Protein AF-0000000077600854 (afdb_homodimer)

Foldseek 3Di:
DDDDDDDDDDDDAWDKDWDWDDDPNDIKIKIDTDGPDDDFDFPDKDKFDDDPVQQFFKWKKKWKFDQFKIKMWTATPDDDPRTIIMIGTTPHGDDDIDMDIDMIGMDD/DDDDDDDDDDDDAWDKDWDWDDDPNDIKIKIDTDGPDDDFDFPDKDKFDDDPVQQFFKWKKKWKFDQFKIKMWTATPDDDPRTIIMIGTTPHGDDDIDMDIDMIGMDD

Radius of gyration: 21.68 Å; Cα contacts (8 Å, |Δi|>4): 617; chains: 2; bounding box: 32×64×41 Å

Structure (mmCIF, N/CA/C/O backbone):
data_AF-0000000077600854-model_v1
#
loop_
_entity.id
_entity.type
_entity.pdbx_description
1 polymer 'Uncharacterized protein'
#
loop_
_atom_site.group_PDB
_atom_site.id
_atom_site.type_symbol
_atom_site.label_atom_id
_atom_site.label_alt_id
_atom_site.label_comp_id
_atom_site.label_asym_id
_atom_site.label_entity_id
_atom_site.label_seq_id
_atom_site.pdbx_PDB_ins_code
_atom_site.Cartn_x
_atom_site.Cartn_y
_atom_site.Cartn_z
_atom_site.occupancy
_atom_site.B_iso_or_equiv
_atom_site.auth_seq_id
_atom_site.auth_comp_id
_atom_site.auth_asym_id
_atom_site.auth_atom_id
_atom_site.pdbx_PDB_model_num
ATOM 1 N N . MET A 1 1 ? -1.349 -33.281 -11.164 1 71.5 1 MET A N 1
ATOM 2 C CA . MET A 1 1 ? -0.755 -32 -11.469 1 71.5 1 MET A CA 1
ATOM 3 C C . MET A 1 1 ? 0.395 -31.672 -10.523 1 71.5 1 MET A C 1
ATOM 5 O O . MET A 1 1 ? 0.332 -32 -9.336 1 71.5 1 MET A O 1
ATOM 9 N N . PRO A 1 2 ? 1.609 -31.359 -11.102 1 81.81 2 PRO A N 1
ATOM 10 C CA . PRO A 1 2 ? 2.709 -31.125 -10.156 1 81.81 2 PRO A CA 1
ATOM 11 C C . PRO A 1 2 ? 2.438 -29.969 -9.195 1 81.81 2 PRO A C 1
ATOM 13 O O . PRO A 1 2 ? 1.607 -29.109 -9.484 1 81.81 2 PRO A O 1
ATOM 16 N N . ILE A 1 3 ? 2.893 -30.203 -7.992 1 85.56 3 ILE A N 1
ATOM 17 C CA . ILE A 1 3 ? 2.75 -29.203 -6.934 1 85.56 3 ILE A CA 1
ATOM 18 C C . ILE A 1 3 ? 4.109 -28.578 -6.633 1 85.56 3 ILE A C 1
ATOM 20 O O . ILE A 1 3 ? 5.121 -29.266 -6.566 1 85.56 3 ILE A O 1
ATOM 24 N N . ALA A 1 4 ? 4.148 -27.312 -6.691 1 93.88 4 ALA A N 1
ATOM 25 C CA . ALA A 1 4 ? 5.328 -26.562 -6.266 1 93.88 4 ALA A CA 1
ATOM 26 C C . ALA A 1 4 ? 5.016 -25.688 -5.051 1 93.88 4 ALA A C 1
ATOM 28 O O . ALA A 1 4 ? 3.859 -25.328 -4.812 1 93.88 4 ALA A O 1
ATOM 29 N N . THR A 1 5 ? 6.121 -25.391 -4.238 1 94.81 5 THR A N 1
ATOM 30 C CA . THR A 1 5 ? 5.98 -24.531 -3.076 1 94.81 5 THR A CA 1
ATOM 31 C C . THR A 1 5 ? 6.66 -23.188 -3.32 1 94.81 5 THR A C 1
ATOM 33 O O . THR A 1 5 ? 7.625 -23.094 -4.082 1 94.81 5 THR A O 1
ATOM 36 N N . GLY A 1 6 ? 6.055 -22.203 -2.795 1 97.12 6 GLY A N 1
ATOM 37 C CA . GLY A 1 6 ? 6.594 -20.859 -2.93 1 97.12 6 GLY A CA 1
ATOM 38 C C . GLY A 1 6 ? 5.906 -19.844 -2.035 1 97.12 6 GLY A C 1
ATOM 39 O O . GLY A 1 6 ? 5.492 -20.172 -0.921 1 97.12 6 GLY A O 1
ATOM 40 N N . THR A 1 7 ? 5.969 -18.609 -2.508 1 97.62 7 THR A N 1
ATOM 41 C CA . THR A 1 7 ? 5.395 -17.5 -1.744 1 97.62 7 THR A CA 1
ATOM 42 C C . THR A 1 7 ? 4.41 -16.719 -2.598 1 97.62 7 THR A C 1
ATOM 44 O O . THR A 1 7 ? 4.5 -16.719 -3.828 1 97.62 7 THR A O 1
ATOM 47 N N . ILE A 1 8 ? 3.416 -16.125 -1.953 1 97.94 8 ILE A N 1
ATOM 48 C CA . ILE A 1 8 ? 2.543 -15.133 -2.58 1 97.94 8 ILE A CA 1
ATOM 49 C C . ILE A 1 8 ? 2.287 -13.984 -1.612 1 97.94 8 ILE A C 1
ATOM 51 O O . ILE A 1 8 ? 2.1 -14.203 -0.413 1 97.94 8 ILE A O 1
ATOM 55 N N . GLU A 1 9 ? 2.371 -12.742 -2.188 1 95.94 9 GLU A N 1
ATOM 56 C CA . GLU A 1 9 ? 2.219 -11.562 -1.342 1 95.94 9 GLU A CA 1
ATOM 57 C C . GLU A 1 9 ? 1.593 -10.406 -2.117 1 95.94 9 GLU A C 1
ATOM 59 O O . GLU A 1 9 ? 1.649 -10.375 -3.348 1 95.94 9 GLU A O 1
ATOM 64 N N . VAL A 1 10 ? 0.853 -9.586 -1.463 1 92.31 10 VAL A N 1
ATOM 65 C CA . VAL A 1 10 ? 0.5 -8.266 -1.967 1 92.31 10 VAL A CA 1
ATOM 66 C C . VAL A 1 10 ? 1.382 -7.207 -1.306 1 92.31 10 VAL A C 1
ATOM 68 O O . VAL A 1 10 ? 1.441 -7.117 -0.077 1 92.31 10 VAL A O 1
ATOM 71 N N . ILE A 1 11 ? 2.062 -6.457 -2.207 1 85.06 11 ILE A N 1
ATOM 72 C CA . ILE A 1 11 ? 2.963 -5.406 -1.751 1 85.06 11 ILE A CA 1
ATOM 73 C C . ILE A 1 11 ? 2.457 -4.047 -2.234 1 85.06 11 ILE A C 1
ATOM 75 O O . ILE A 1 11 ? 2.041 -3.908 -3.387 1 85.06 11 ILE A O 1
ATOM 79 N N . GLY A 1 12 ? 2.314 -3.191 -1.361 1 78.81 12 GLY A N 1
ATOM 80 C CA . GLY A 1 12 ? 2.045 -1.812 -1.734 1 78.81 12 GLY A CA 1
ATOM 81 C C . GLY A 1 12 ? 3.285 -1.062 -2.182 1 78.81 12 GLY A C 1
ATOM 82 O O . GLY A 1 12 ? 4.367 -1.25 -1.621 1 78.81 12 GLY A O 1
ATOM 83 N N . PHE A 1 13 ? 3.207 -0.484 -3.383 1 74.56 13 PHE A N 1
ATOM 84 C CA . PHE A 1 13 ? 4.422 0.226 -3.766 1 74.56 13 PHE A CA 1
ATOM 85 C C . PHE A 1 13 ? 4.156 1.719 -3.91 1 74.56 13 PHE A C 1
ATOM 87 O O . PHE A 1 13 ? 5.09 2.516 -4.023 1 74.56 13 PHE A O 1
ATOM 94 N N . LEU A 1 14 ? 2.941 2.023 -3.934 1 81.69 14 LEU A N 1
ATOM 95 C CA . LEU A 1 14 ? 2.648 3.449 -3.857 1 81.69 14 LEU A CA 1
ATOM 96 C C . LEU A 1 14 ? 1.663 3.742 -2.73 1 81.69 14 LEU A C 1
ATOM 98 O O . LEU A 1 14 ? 0.645 3.061 -2.598 1 81.69 14 LEU A O 1
ATOM 102 N N . SER A 1 15 ? 2.105 4.492 -1.884 1 87.5 15 SER A N 1
ATOM 103 C CA . SER A 1 15 ? 1.256 4.91 -0.773 1 87.5 15 SER A CA 1
ATOM 104 C C . SER A 1 15 ? 1.357 6.41 -0.535 1 87.5 15 SER A C 1
ATOM 106 O O . SER A 1 15 ? 2.352 7.039 -0.907 1 87.5 15 SER A O 1
ATOM 108 N N . ASP A 1 16 ? 0.228 6.902 -0.054 1 91.44 16 ASP A N 1
ATOM 109 C CA . ASP A 1 16 ? 0.193 8.32 0.289 1 91.44 16 ASP A CA 1
ATOM 110 C C . ASP A 1 16 ? -0.118 8.523 1.771 1 91.44 16 ASP A C 1
ATOM 112 O O . ASP A 1 16 ? -0.876 7.75 2.359 1 91.44 16 ASP A O 1
ATOM 116 N N . LEU A 1 17 ? 0.532 9.602 2.295 1 96.81 17 LEU A N 1
ATOM 117 C CA . LEU A 1 17 ? 0.135 10.18 3.574 1 96.81 17 LEU A CA 1
ATOM 118 C C . LEU A 1 17 ? -0.932 11.25 3.377 1 96.81 17 LEU A C 1
ATOM 120 O O . LEU A 1 17 ? -0.768 12.148 2.551 1 96.81 17 LEU A O 1
ATOM 124 N N . ILE A 1 18 ? -2.041 11.062 4.094 1 97.06 18 ILE A N 1
ATOM 125 C CA . ILE A 1 18 ? -3.129 12.039 4.043 1 97.06 18 ILE A CA 1
ATOM 126 C C . ILE A 1 18 ? -3.514 12.453 5.465 1 97.06 18 ILE A C 1
ATOM 128 O O . ILE A 1 18 ? -3.889 11.609 6.281 1 97.06 18 ILE A O 1
ATOM 132 N N . ALA A 1 19 ? -3.35 13.656 5.754 1 98.5 19 ALA A N 1
ATOM 133 C CA . ALA A 1 19 ? -3.832 14.25 7 1 98.5 19 ALA A CA 1
ATOM 134 C C . ALA A 1 19 ? -4.98 15.219 6.734 1 98.5 19 ALA A C 1
ATOM 136 O O . ALA A 1 19 ? -4.957 15.969 5.754 1 98.5 19 ALA A O 1
ATOM 137 N N . SER A 1 20 ? -5.98 15.203 7.59 1 97.88 20 SER A N 1
ATOM 138 C CA . SER A 1 20 ? -7.176 16.016 7.418 1 97.88 20 SER A CA 1
ATOM 139 C C . SER A 1 20 ? -7.613 16.641 8.734 1 97.88 20 SER A C 1
ATOM 141 O O . SER A 1 20 ? -7.766 15.945 9.742 1 97.88 20 SER A O 1
ATOM 143 N N . PHE A 1 21 ? -7.773 17.953 8.656 1 97.69 21 PHE A N 1
ATOM 144 C CA . PHE A 1 21 ? -8.188 18.703 9.828 1 97.69 21 PHE A CA 1
ATOM 145 C C . PHE A 1 21 ? -9.289 19.703 9.469 1 97.69 21 PHE A C 1
ATOM 147 O O . PHE A 1 21 ? -9.219 20.359 8.43 1 97.69 21 PHE A O 1
ATOM 154 N N . THR A 1 22 ? -10.234 19.75 10.305 1 94.88 22 THR A N 1
ATOM 155 C CA . THR A 1 22 ? -11.289 20.75 10.125 1 94.88 22 THR A CA 1
ATOM 156 C C . THR A 1 22 ? -11.109 21.906 11.102 1 94.88 22 THR A C 1
ATOM 158 O O . THR A 1 22 ? -11.078 21.703 12.32 1 94.88 22 THR A O 1
ATOM 161 N N . ILE A 1 23 ? -10.961 23.047 10.523 1 94.75 23 ILE A N 1
ATOM 162 C CA . ILE A 1 23 ? -10.766 24.281 11.289 1 94.75 23 ILE A CA 1
ATOM 163 C C . ILE A 1 23 ? -11.789 25.328 10.859 1 94.75 23 ILE A C 1
ATOM 165 O O . ILE A 1 23 ? -11.797 25.75 9.695 1 94.75 23 ILE A O 1
ATOM 169 N N . GLY A 1 24 ? -12.555 25.766 11.773 1 92.56 24 GLY A N 1
ATOM 170 C CA . GLY A 1 24 ? -13.531 26.797 11.453 1 92.56 24 GLY A CA 1
ATOM 171 C C . GLY A 1 24 ? -14.453 26.406 10.312 1 92.56 24 GLY A C 1
ATOM 172 O O . GLY A 1 24 ? -14.719 27.203 9.414 1 92.56 24 GLY A O 1
ATOM 173 N N . GLY A 1 25 ? -14.852 25.188 10.281 1 91.69 25 GLY A N 1
ATOM 174 C CA . GLY A 1 25 ? -15.797 24.719 9.289 1 91.69 25 GLY A CA 1
ATOM 175 C C . GLY A 1 25 ? -15.148 24.375 7.957 1 91.69 25 GLY A C 1
ATOM 176 O O . GLY A 1 25 ? -15.805 23.859 7.051 1 91.69 25 GLY A O 1
ATOM 177 N N . LYS A 1 26 ? -13.938 24.734 7.887 1 94.38 26 LYS A N 1
ATOM 178 C CA . LYS A 1 26 ? -13.18 24.438 6.676 1 94.38 26 LYS A CA 1
ATOM 179 C C . LYS A 1 26 ? -12.227 23.266 6.902 1 94.38 26 LYS A C 1
ATOM 181 O O . LYS A 1 26 ? -11.602 23.156 7.957 1 94.38 26 LYS A O 1
ATOM 186 N N . THR A 1 27 ? -12.117 22.344 5.871 1 95.5 27 THR A N 1
ATOM 187 C CA . THR A 1 27 ? -11.234 21.188 5.973 1 95.5 27 THR A CA 1
ATOM 188 C C . THR A 1 27 ? -9.898 21.469 5.289 1 95.5 27 THR A C 1
ATOM 190 O O . THR A 1 27 ? -9.859 21.922 4.141 1 95.5 27 THR A O 1
ATOM 193 N N . TYR A 1 28 ? -8.773 21.25 5.969 1 96.69 28 TYR A N 1
ATOM 194 C CA . TYR A 1 28 ? -7.406 21.344 5.477 1 96.69 28 TYR A CA 1
ATOM 195 C C . TYR A 1 28 ? -6.777 19.953 5.367 1 96.69 28 TYR A C 1
ATOM 197 O O . TYR A 1 28 ? -6.82 19.172 6.316 1 96.69 28 TYR A O 1
ATOM 205 N N . LYS A 1 29 ? -6.215 19.672 4.16 1 97.69 29 LYS A N 1
ATOM 206 C CA . LYS A 1 29 ? -5.609 1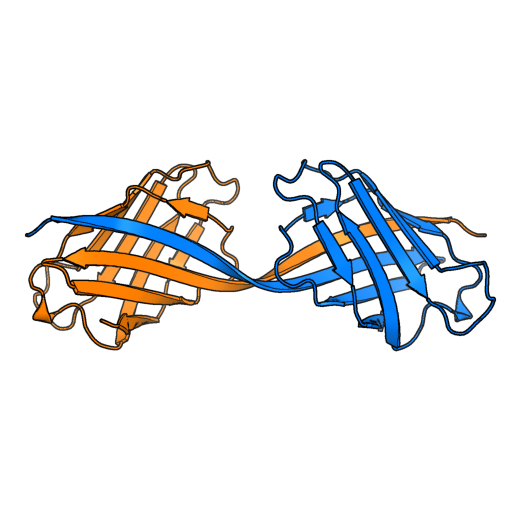8.375 3.936 1 97.69 29 LYS A CA 1
ATOM 207 C C . LYS A 1 29 ? -4.141 18.5 3.545 1 97.69 29 LYS A C 1
ATOM 209 O O . LYS A 1 29 ? -3.777 19.391 2.77 1 97.69 29 LYS A O 1
ATOM 214 N N . PHE A 1 30 ? -3.385 17.656 4.152 1 97.81 30 PHE A N 1
ATOM 215 C CA . PHE A 1 30 ? -1.993 17.5 3.744 1 97.81 30 PHE A CA 1
ATOM 216 C C . PHE A 1 30 ? -1.773 16.156 3.066 1 97.81 30 PHE A C 1
ATOM 218 O O . PHE A 1 30 ? -2.102 15.109 3.629 1 97.81 30 PHE A O 1
ATOM 225 N N . HIS A 1 31 ? -1.295 16.297 1.911 1 97.81 31 HIS A N 1
ATOM 226 C CA . HIS A 1 31 ? -1.071 15.102 1.102 1 97.81 31 HIS A CA 1
ATOM 227 C C . HIS A 1 31 ? 0.397 14.969 0.71 1 97.81 31 HIS A C 1
ATOM 229 O O . HIS A 1 31 ? 0.998 15.914 0.206 1 97.81 31 HIS A O 1
ATOM 235 N N . ALA A 1 32 ? 0.946 13.75 0.961 1 97.12 32 ALA A N 1
ATOM 236 C CA . ALA A 1 32 ? 2.346 13.5 0.624 1 97.12 32 ALA A CA 1
ATOM 237 C C . ALA A 1 32 ? 2.574 12.031 0.274 1 97.12 32 ALA A C 1
ATOM 239 O O . ALA A 1 32 ? 1.849 11.156 0.748 1 97.12 32 ALA A O 1
ATOM 240 N N . PRO A 1 33 ? 3.604 11.805 -0.58 1 92.81 33 PRO A N 1
ATOM 241 C CA . PRO A 1 33 ? 3.99 10.406 -0.779 1 92.81 33 PRO A CA 1
ATOM 242 C C . PRO A 1 33 ? 4.531 9.758 0.493 1 92.81 33 PRO A C 1
ATOM 244 O O . PRO A 1 33 ? 5.223 10.414 1.278 1 92.81 33 PRO A O 1
ATOM 247 N N . ALA A 1 34 ? 4.105 8.562 0.725 1 93.19 34 ALA A N 1
ATOM 248 C CA . ALA A 1 34 ? 4.637 7.746 1.812 1 93.19 34 ALA A CA 1
ATOM 249 C C . ALA A 1 34 ? 5.121 6.395 1.294 1 93.19 34 ALA A C 1
ATOM 251 O O . ALA A 1 34 ? 4.484 5.363 1.536 1 93.19 34 ALA A O 1
ATOM 252 N N . ARG A 1 35 ? 6.223 6.359 0.747 1 83.62 35 ARG A N 1
ATOM 253 C CA . ARG A 1 35 ? 6.766 5.148 0.142 1 83.62 35 ARG A CA 1
ATOM 254 C C . ARG A 1 35 ? 7.391 4.242 1.196 1 83.62 35 ARG A C 1
ATOM 256 O O . ARG A 1 35 ? 8.062 4.723 2.115 1 83.62 35 ARG A O 1
ATOM 263 N N . ASP A 1 36 ? 7.148 2.93 1.013 1 81.56 36 ASP A N 1
ATOM 264 C CA . ASP A 1 36 ? 7.754 1.925 1.881 1 81.56 36 ASP A CA 1
ATOM 265 C C . ASP A 1 36 ? 7.352 2.143 3.338 1 81.56 36 ASP A C 1
ATOM 267 O O . ASP A 1 36 ? 8.164 1.942 4.246 1 81.56 36 ASP A O 1
ATOM 271 N N . VAL A 1 37 ? 6.203 2.703 3.467 1 88.31 37 VAL A N 1
ATOM 272 C CA . VAL A 1 37 ? 5.668 2.92 4.805 1 88.31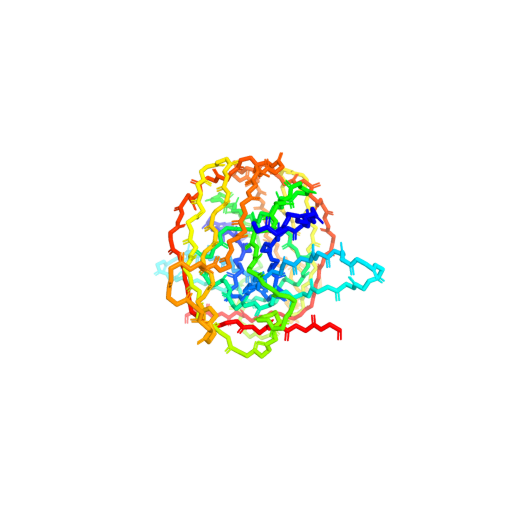 37 VAL A CA 1
ATOM 273 C C . VAL A 1 37 ? 4.496 1.976 5.055 1 88.31 37 VAL A C 1
ATOM 275 O O . VAL A 1 37 ? 3.631 1.809 4.191 1 88.31 37 VAL A O 1
ATOM 278 N N . 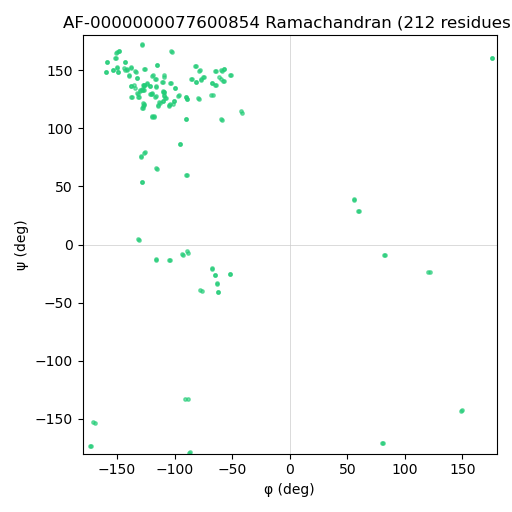GLU A 1 38 ? 4.551 1.318 6.18 1 84.12 38 GLU A N 1
ATOM 279 C CA . GLU A 1 38 ? 3.4 0.499 6.555 1 84.12 38 GLU A CA 1
ATOM 280 C C . GLU A 1 38 ? 2.125 1.334 6.617 1 84.12 38 GLU A C 1
ATOM 282 O O . GLU A 1 38 ? 2.141 2.465 7.109 1 84.12 38 GLU A O 1
ATOM 287 N N . LEU A 1 39 ? 1.048 0.768 6.156 1 86.81 39 LEU A N 1
ATOM 288 C CA . LEU A 1 39 ? -0.234 1.461 6.227 1 86.81 39 LEU A CA 1
ATOM 289 C C . LEU A 1 39 ? -0.693 1.614 7.672 1 86.81 39 LEU A C 1
ATOM 291 O O . LEU A 1 39 ? -0.524 0.701 8.484 1 86.81 39 LEU A O 1
ATOM 295 N N . PHE A 1 40 ? -1.235 2.807 7.98 1 90.62 40 PHE A N 1
ATOM 296 C CA . PHE A 1 40 ? -1.754 3.031 9.32 1 90.62 40 PHE A CA 1
ATOM 297 C C . PHE A 1 40 ? -2.908 4.027 9.297 1 90.62 40 PHE A C 1
ATOM 299 O O . PHE A 1 40 ? -3.135 4.699 8.289 1 90.62 40 PHE A O 1
ATOM 306 N N . VAL A 1 41 ? -3.59 3.998 10.469 1 92.81 41 VAL A N 1
ATOM 307 C CA . VAL A 1 41 ? -4.641 4.977 10.719 1 92.81 41 VAL A CA 1
ATOM 308 C C . VAL A 1 41 ? -4.461 5.582 12.109 1 92.81 41 VAL A C 1
ATOM 310 O O . VAL A 1 41 ? -4.148 4.867 13.07 1 92.81 41 VAL A O 1
ATOM 313 N N . CYS A 1 42 ? -4.488 6.836 12.141 1 97.31 42 CYS A N 1
ATOM 314 C CA . CYS A 1 42 ? -4.621 7.621 13.359 1 97.31 42 CYS A CA 1
ATOM 315 C C . CYS A 1 42 ? -5.871 8.492 13.32 1 97.31 42 CYS A C 1
ATOM 317 O O . CYS A 1 42 ? -5.918 9.484 12.594 1 97.31 42 CYS A O 1
ATOM 319 N N . SER A 1 43 ? -6.852 8.188 14.125 1 97.12 43 SER A N 1
ATOM 320 C CA . SER A 1 43 ? -8.141 8.859 14.047 1 97.12 43 SER A CA 1
ATOM 321 C C . SER A 1 43 ? -8.203 10.047 15 1 97.12 43 SER A C 1
ATOM 323 O O . SER A 1 43 ? -9.172 10.812 14.984 1 97.12 43 SER A O 1
ATOM 325 N N . ASN A 1 44 ? -7.238 10.203 15.828 1 97.88 44 ASN A N 1
ATOM 326 C CA . ASN A 1 44 ? -7.227 11.273 16.812 1 97.88 44 ASN A CA 1
ATOM 327 C C . ASN A 1 44 ? -5.922 12.062 16.766 1 97.88 44 ASN A C 1
ATOM 329 O O . ASN A 1 44 ? -5.277 12.273 17.797 1 97.88 44 ASN A O 1
ATOM 333 N N . ALA A 1 45 ? -5.621 12.508 15.617 1 98.12 45 ALA A N 1
ATOM 334 C CA . ALA A 1 45 ? -4.41 13.305 15.438 1 98.12 45 ALA A CA 1
ATOM 335 C C . ALA A 1 45 ? -4.645 14.758 15.844 1 98.12 45 ALA A C 1
ATOM 337 O O . ALA A 1 45 ? -5.773 15.242 15.805 1 98.12 45 ALA A O 1
ATOM 338 N N . THR A 1 46 ? -3.543 15.383 16.234 1 97.69 46 THR A N 1
ATOM 339 C CA . THR A 1 46 ? -3.561 16.812 16.547 1 97.69 46 THR A CA 1
ATOM 340 C C . THR A 1 46 ? -2.654 17.578 15.594 1 97.69 46 THR A C 1
ATOM 342 O O . THR A 1 46 ? -1.582 17.109 15.227 1 97.69 46 THR A O 1
ATOM 345 N N . LEU A 1 47 ? -3.127 18.734 15.258 1 97.06 47 LEU A N 1
ATOM 346 C CA . LEU A 1 47 ? -2.367 19.672 14.445 1 97.06 47 LEU A CA 1
ATOM 347 C C . LEU A 1 47 ? -2.016 20.922 15.25 1 97.06 47 LEU A C 1
ATOM 349 O O . LEU A 1 47 ? -2.902 21.594 15.773 1 97.06 47 LEU A O 1
ATOM 353 N N . ASP A 1 48 ? -0.75 21.172 15.398 1 94.62 48 ASP A N 1
ATOM 354 C CA . ASP A 1 48 ? -0.208 22.406 15.953 1 94.62 48 ASP A CA 1
ATOM 355 C C . ASP A 1 48 ? 0.373 23.297 14.859 1 94.62 48 ASP A C 1
ATOM 357 O O . ASP A 1 48 ? 1.236 22.859 14.094 1 94.62 48 ASP A O 1
ATOM 361 N N . TYR A 1 49 ? -0.155 24.438 14.75 1 93.19 49 TYR A N 1
ATOM 362 C CA . TYR A 1 49 ? 0.255 25.312 13.664 1 93.19 49 TYR A CA 1
ATOM 363 C C . TYR A 1 49 ? 0.269 26.766 14.125 1 93.19 49 TYR A C 1
ATOM 365 O O . TYR A 1 49 ? -0.516 27.156 14.992 1 93.19 49 TYR A O 1
ATOM 373 N N . PRO A 1 50 ? 1.154 27.562 13.477 1 89.94 50 PRO A N 1
ATOM 374 C CA . PRO A 1 50 ? 1.263 28.938 13.93 1 89.94 50 PRO A CA 1
ATOM 375 C C . PRO A 1 50 ? 0.121 29.828 13.422 1 89.94 50 PRO A C 1
ATOM 377 O O . PRO A 1 50 ? -0.331 30.719 14.133 1 89.94 50 PRO A O 1
ATOM 380 N N . ALA A 1 51 ? -0.297 29.625 12.18 1 88.5 51 ALA A N 1
ATOM 381 C CA . ALA A 1 51 ? -1.367 30.406 11.57 1 88.5 51 ALA A CA 1
ATOM 382 C C . ALA A 1 51 ? -1.984 29.656 10.383 1 88.5 51 ALA A C 1
ATOM 384 O O . ALA A 1 51 ? -1.34 28.797 9.781 1 88.5 51 ALA A O 1
ATOM 385 N N . LEU A 1 52 ? -3.199 30.047 10.102 1 90.19 52 LEU A N 1
ATOM 386 C CA . LEU A 1 52 ? -3.91 29.375 9.016 1 90.19 52 LEU A CA 1
ATOM 387 C C . LEU A 1 52 ? -3.219 29.625 7.68 1 90.19 52 LEU A C 1
ATOM 389 O O . LEU A 1 52 ? -3.254 28.766 6.793 1 90.19 52 LEU A O 1
ATOM 393 N N . GLU A 1 53 ? -2.543 30.719 7.613 1 88.94 53 GLU A N 1
ATOM 394 C CA . GLU A 1 53 ? -1.932 31.141 6.359 1 88.94 53 GLU A CA 1
ATOM 395 C C . GLU A 1 53 ? -0.801 30.203 5.949 1 88.94 53 GLU A C 1
ATOM 397 O O . GLU A 1 53 ? -0.398 30.188 4.785 1 88.94 53 GLU A O 1
ATOM 402 N N . VAL A 1 54 ? -0.279 29.469 6.91 1 89.38 54 VAL A N 1
ATOM 403 C CA . VAL A 1 54 ? 0.873 28.625 6.602 1 89.38 54 VAL A CA 1
ATOM 404 C C . VAL A 1 54 ? 0.399 27.25 6.117 1 89.38 54 VAL A C 1
ATOM 406 O O . VAL A 1 54 ? 1.197 26.453 5.629 1 89.38 54 VAL A O 1
ATOM 409 N N . LEU A 1 55 ? -0.853 26.969 6.18 1 92.62 55 LEU A N 1
ATOM 410 C CA . LEU A 1 55 ? -1.411 25.688 5.746 1 92.62 55 LEU A CA 1
ATOM 411 C C . LEU A 1 55 ? -1.788 25.734 4.27 1 92.62 55 LEU A C 1
ATOM 413 O O . LEU A 1 55 ? -2.938 25.469 3.91 1 92.62 55 LEU A O 1
ATOM 417 N N . GLU A 1 56 ? -0.801 25.984 3.443 1 92.25 56 GLU A N 1
ATOM 418 C CA . GLU A 1 56 ? -1.023 26.078 2.004 1 92.25 56 GLU A CA 1
ATOM 419 C C . GLU A 1 56 ? 0.244 25.734 1.228 1 92.25 56 GLU A C 1
ATOM 421 O O . GLU A 1 56 ? 1.352 25.844 1.755 1 92.25 56 GLU A O 1
ATOM 426 N N . GLY A 1 57 ? -0.027 25.188 0.037 1 93.12 57 GLY A N 1
ATOM 427 C CA . GLY A 1 57 ? 1.073 25 -0.895 1 93.12 57 GLY A CA 1
ATOM 428 C C . GLY A 1 57 ? 1.894 23.75 -0.611 1 93.12 57 GLY A C 1
ATOM 429 O O . GLY A 1 57 ? 1.446 22.859 0.11 1 93.12 57 GLY A O 1
ATOM 430 N N . LYS A 1 58 ? 2.969 23.703 -1.317 1 95.62 58 LYS A N 1
ATOM 431 C CA . LYS A 1 58 ? 3.906 22.594 -1.218 1 95.62 58 LYS A CA 1
ATOM 432 C C . LYS A 1 58 ? 4.965 22.859 -0.153 1 95.62 58 LYS A C 1
ATOM 434 O O . LYS A 1 58 ? 5.605 23.906 -0.157 1 95.62 58 LYS A O 1
ATOM 439 N N . LEU A 1 59 ? 5.133 21.906 0.799 1 94.31 59 LEU A N 1
ATOM 440 C CA . LEU A 1 59 ? 6.086 22.078 1.893 1 94.31 59 LEU A CA 1
ATOM 441 C C . LEU A 1 59 ? 6.848 20.781 2.154 1 94.31 59 LEU A C 1
ATOM 443 O O . LEU A 1 59 ? 6.324 19.688 1.91 1 94.31 59 LEU A O 1
ATOM 447 N N . SER A 1 60 ? 8.062 20.938 2.66 1 95.12 60 SER A N 1
ATOM 448 C CA . SER A 1 60 ? 8.828 19.766 3.086 1 95.12 60 SER A CA 1
ATOM 449 C C . SER A 1 60 ? 8.352 19.25 4.441 1 95.12 60 SER A C 1
ATOM 451 O O . SER A 1 60 ? 7.859 20.031 5.266 1 95.12 60 SER A O 1
ATOM 453 N N . PHE A 1 61 ? 8.492 18 4.602 1 96.12 61 PHE A N 1
ATOM 454 C CA . PHE A 1 61 ? 8.109 17.422 5.887 1 96.12 61 PHE A CA 1
ATOM 455 C C . PHE A 1 61 ? 9.062 16.297 6.281 1 96.12 61 PHE A C 1
ATOM 457 O O . PHE A 1 61 ? 9.75 15.727 5.43 1 96.12 61 PHE A O 1
ATOM 464 N N . ASP A 1 62 ? 9.102 16.031 7.613 1 97.12 62 ASP A N 1
ATOM 465 C CA . ASP A 1 62 ? 9.711 14.859 8.234 1 97.12 62 ASP A CA 1
ATOM 466 C C . ASP A 1 62 ? 8.719 14.148 9.156 1 97.12 62 ASP A C 1
ATOM 468 O O . ASP A 1 62 ? 7.969 14.797 9.883 1 97.12 62 ASP A O 1
ATOM 472 N N . ALA A 1 63 ? 8.789 12.844 9 1 97.94 63 ALA A N 1
ATOM 473 C CA . ALA A 1 63 ? 7.859 12.078 9.828 1 97.94 63 ALA A CA 1
ATOM 474 C C . ALA A 1 63 ? 8.562 10.914 10.516 1 97.94 63 ALA A C 1
ATOM 476 O O . ALA A 1 63 ? 9.5 10.328 9.961 1 97.94 63 ALA A O 1
ATOM 477 N N . THR A 1 64 ? 8.148 10.648 11.742 1 98.12 64 THR A N 1
ATOM 478 C CA . THR A 1 64 ? 8.523 9.461 12.484 1 98.12 64 THR A CA 1
ATOM 479 C C . THR A 1 64 ? 7.293 8.609 12.812 1 98.12 64 THR A C 1
ATOM 481 O O . THR A 1 64 ? 6.422 9.039 13.57 1 98.12 64 THR A O 1
ATOM 484 N N . LEU A 1 65 ? 7.27 7.473 12.141 1 97.5 65 LEU A N 1
ATOM 485 C CA . LEU A 1 65 ? 6.273 6.465 12.492 1 97.5 65 LEU A CA 1
ATOM 486 C C . LEU A 1 65 ? 6.812 5.516 13.555 1 97.5 65 LEU A C 1
ATOM 488 O O . LEU A 1 65 ? 7.715 4.719 13.289 1 97.5 65 LEU A O 1
ATOM 492 N N . GLY A 1 66 ? 6.285 5.656 14.75 1 97.12 66 GLY A N 1
ATOM 493 C CA . GLY A 1 66 ? 6.582 4.703 15.812 1 97.12 66 GLY A CA 1
ATOM 494 C C . GLY A 1 66 ? 5.648 3.506 15.805 1 97.12 66 GLY A C 1
ATOM 495 O O . GLY A 1 66 ? 4.77 3.398 14.953 1 97.12 66 GLY A O 1
ATOM 496 N N . GLU A 1 67 ? 5.859 2.633 16.75 1 95.25 67 GLU A N 1
ATOM 497 C CA . GLU A 1 67 ? 5.008 1.45 16.859 1 95.25 67 GLU A CA 1
ATOM 498 C C . GLU A 1 67 ? 3.561 1.834 17.156 1 95.25 67 GLU A C 1
ATOM 500 O O . GLU A 1 67 ? 2.631 1.201 16.641 1 95.25 67 GLU A O 1
ATOM 505 N N . SER A 1 68 ? 3.447 2.883 17.906 1 97.69 68 SER A N 1
ATOM 506 C CA . SER A 1 68 ? 2.092 3.17 18.359 1 97.69 68 SER A CA 1
ATOM 507 C C . SER A 1 68 ? 1.728 4.633 18.109 1 97.69 68 SER A C 1
ATOM 509 O O . SER A 1 68 ? 0.667 5.09 18.547 1 97.69 68 SER A O 1
ATOM 511 N N . SER A 1 69 ? 2.633 5.375 17.469 1 98.5 69 SER A N 1
ATOM 512 C CA . SER A 1 69 ? 2.344 6.789 17.266 1 98.5 69 SER A CA 1
ATOM 513 C C . SER A 1 69 ? 3.018 7.32 16.016 1 98.5 69 SER A C 1
ATOM 515 O O . SER A 1 69 ? 3.941 6.695 15.484 1 98.5 69 SER A O 1
ATOM 517 N N . ILE A 1 70 ? 2.48 8.453 15.547 1 98.56 70 ILE A N 1
ATOM 518 C CA . ILE A 1 70 ? 3.041 9.172 14.406 1 98.56 70 ILE A CA 1
ATOM 519 C C . ILE A 1 70 ? 3.352 10.609 14.812 1 98.56 70 ILE A C 1
ATOM 521 O O . ILE A 1 70 ? 2.588 11.234 15.555 1 98.56 70 ILE A O 1
ATOM 525 N N . SER A 1 71 ? 4.512 11.102 14.344 1 98.5 71 SER A N 1
ATOM 526 C CA . SER A 1 71 ? 4.922 12.492 14.492 1 98.5 71 SER A CA 1
ATOM 527 C C . SER A 1 71 ? 5.406 13.07 13.164 1 98.5 71 SER A C 1
ATOM 529 O O . SER A 1 71 ? 6.273 12.484 12.508 1 98.5 71 SER A O 1
ATOM 531 N N . VAL A 1 72 ? 4.816 14.18 12.805 1 97.81 72 VAL A N 1
ATOM 532 C CA . VAL A 1 72 ? 5.176 14.836 11.547 1 97.81 72 VAL A CA 1
ATOM 533 C C . VAL A 1 72 ? 5.535 16.297 11.805 1 97.81 72 VAL A C 1
ATOM 535 O O . VAL A 1 72 ? 4.82 17 12.523 1 97.81 72 VAL A O 1
ATOM 538 N N . THR A 1 73 ? 6.59 16.688 11.258 1 96.56 73 THR A N 1
ATOM 539 C CA . THR A 1 73 ? 6.98 18.078 11.227 1 96.56 73 THR A CA 1
ATOM 540 C C . THR A 1 73 ? 6.961 18.609 9.789 1 96.56 73 THR A C 1
ATOM 542 O O . THR A 1 73 ? 7.621 18.062 8.906 1 96.56 73 THR A O 1
ATOM 545 N N . ILE A 1 74 ? 6.188 19.641 9.562 1 95.56 74 ILE A N 1
ATOM 546 C CA . ILE A 1 74 ? 6.094 20.297 8.258 1 95.56 74 ILE A CA 1
ATOM 547 C C . ILE A 1 74 ? 6.73 21.672 8.32 1 95.56 74 ILE A C 1
ATOM 549 O O . ILE A 1 74 ? 6.402 22.484 9.195 1 95.56 74 ILE A O 1
ATOM 553 N N . HIS A 1 75 ? 7.523 21.875 7.375 1 91.69 75 HIS A N 1
ATOM 554 C CA . HIS A 1 75 ? 8.336 23.078 7.426 1 91.69 75 HIS A CA 1
ATOM 555 C C . HIS A 1 75 ? 7.691 24.219 6.645 1 91.69 75 HIS A C 1
ATOM 557 O O . HIS A 1 75 ? 7.809 24.281 5.418 1 91.69 75 HIS A O 1
ATOM 563 N N . GLY A 1 76 ? 6.852 24.953 7.254 1 79.75 76 GLY A N 1
ATOM 564 C CA . GLY A 1 76 ? 6.16 26.094 6.672 1 79.75 76 GLY A CA 1
ATOM 565 C C . GLY A 1 76 ? 7.094 27.219 6.297 1 79.75 76 GLY A C 1
ATOM 566 O O . GLY A 1 76 ? 8.266 27.219 6.676 1 79.75 76 GLY A O 1
ATOM 567 N N . PRO A 1 77 ? 6.699 28.031 5.172 1 69.56 77 PRO A N 1
ATOM 568 C CA . PRO A 1 77 ? 7.527 29.156 4.727 1 69.56 77 PRO A CA 1
ATOM 569 C C . PRO A 1 77 ? 7.879 30.125 5.855 1 69.56 77 PRO A C 1
ATOM 571 O O . PRO A 1 77 ? 8.852 30.875 5.754 1 69.56 77 PRO A O 1
ATOM 574 N N . GLY A 1 78 ? 7.078 30.141 6.82 1 57.56 78 GLY A N 1
ATOM 575 C CA . GLY A 1 78 ? 7.297 31.234 7.754 1 57.56 78 GLY A CA 1
ATOM 576 C C . GLY A 1 78 ? 8.234 30.859 8.891 1 57.56 78 GLY A C 1
ATOM 577 O O . GLY A 1 78 ? 9.227 30.156 8.68 1 57.56 78 GLY A O 1
ATOM 578 N N . THR A 1 79 ? 7.809 31.219 10.156 1 55.16 79 THR A N 1
ATOM 579 C CA . THR A 1 79 ? 8.617 31.484 11.344 1 55.16 79 THR A CA 1
ATOM 580 C C . THR A 1 79 ? 9.453 30.25 11.703 1 55.16 79 THR A C 1
ATOM 582 O O . THR A 1 79 ? 8.906 29.172 11.969 1 55.16 79 THR A O 1
ATOM 585 N N . PRO A 1 80 ? 10.734 30.5 11.398 1 57.19 80 PRO A N 1
ATOM 586 C CA . PRO A 1 80 ? 11.68 29.578 12.031 1 57.19 80 PRO A CA 1
ATOM 587 C C . PRO A 1 80 ? 11.32 29.266 13.484 1 57.19 80 PRO A C 1
ATOM 589 O O . PRO A 1 80 ? 11.055 30.188 14.266 1 57.19 80 PRO A O 1
ATOM 592 N N . GLY A 1 81 ? 11.016 28.266 13.758 1 59.53 81 GLY A N 1
ATOM 593 C CA . GLY A 1 81 ? 10.836 27.938 15.172 1 59.53 81 GLY A CA 1
ATOM 594 C C . GLY A 1 81 ? 9.445 27.438 15.492 1 59.53 81 GLY A C 1
ATOM 595 O O . GLY A 1 81 ? 9.188 26.984 16.609 1 59.53 81 GLY A O 1
ATOM 596 N N . ALA A 1 82 ? 8.5 27.828 14.609 1 70.12 82 ALA A N 1
ATOM 597 C CA . ALA A 1 82 ? 7.188 27.281 14.961 1 70.12 82 ALA A CA 1
ATOM 598 C C . ALA A 1 82 ? 6.691 26.328 13.875 1 70.12 82 ALA A C 1
ATOM 600 O O . ALA A 1 82 ? 5.789 26.672 13.109 1 70.12 82 ALA A O 1
ATOM 601 N N . PRO A 1 83 ? 7.344 25.234 13.688 1 84.62 83 PRO A N 1
ATOM 602 C CA . PRO A 1 83 ? 6.918 24.328 12.617 1 84.62 83 PRO A CA 1
ATOM 603 C C . PRO A 1 83 ? 5.488 23.844 12.797 1 84.62 83 PRO A C 1
ATOM 605 O O . PRO A 1 83 ? 4.926 23.953 13.891 1 84.62 83 PRO A O 1
ATOM 608 N N . ILE A 1 84 ? 4.871 23.578 11.734 1 93.81 84 ILE A N 1
ATOM 609 C CA . ILE A 1 84 ? 3.598 22.859 11.75 1 93.81 84 ILE A CA 1
ATOM 610 C C . ILE A 1 84 ? 3.824 21.422 12.203 1 93.81 84 ILE A C 1
ATOM 612 O O . ILE A 1 84 ? 4.719 20.734 11.695 1 93.81 84 ILE A O 1
ATOM 616 N N . LYS A 1 85 ? 3.043 20.984 13.203 1 95.75 85 LYS A N 1
ATOM 617 C CA . LYS A 1 85 ? 3.25 19.641 13.727 1 95.75 85 LYS A CA 1
ATOM 618 C C . LYS A 1 85 ? 1.949 18.844 13.727 1 95.75 85 LYS A C 1
ATOM 620 O O . LYS A 1 85 ? 0.89 19.375 14.07 1 95.75 85 LYS A O 1
ATOM 625 N N . ILE A 1 86 ? 2.078 17.641 13.336 1 97.56 86 ILE A N 1
ATOM 626 C CA . ILE A 1 86 ? 0.997 16.672 13.453 1 97.56 86 ILE A CA 1
ATOM 627 C C . ILE A 1 86 ? 1.444 15.5 14.336 1 97.56 86 ILE A C 1
ATOM 629 O O . ILE A 1 86 ? 2.508 14.922 14.109 1 97.56 86 ILE A O 1
ATOM 633 N N . ASN A 1 87 ? 0.611 15.164 15.328 1 97.94 87 ASN A N 1
ATOM 634 C CA . ASN A 1 87 ? 0.908 14.055 16.219 1 97.94 87 ASN A CA 1
ATOM 635 C C . ASN A 1 87 ? -0.35 13.258 16.562 1 97.94 87 ASN A C 1
ATOM 637 O O . ASN A 1 87 ? -1.456 13.805 16.547 1 97.94 87 ASN A O 1
ATOM 641 N N . GLY A 1 88 ? -0.143 11.961 16.828 1 98.25 88 GLY A N 1
ATOM 642 C CA . GLY A 1 88 ? -1.282 11.219 17.344 1 98.25 88 GLY A CA 1
ATOM 643 C C . GLY A 1 88 ? -0.997 9.734 17.516 1 98.25 88 GLY A C 1
ATOM 644 O O . GLY A 1 88 ? -0.031 9.211 16.953 1 98.25 88 GLY A O 1
ATOM 645 N N . PRO A 1 89 ? -1.818 9.148 18.328 1 98.38 89 PRO A N 1
ATOM 646 C CA . PRO A 1 89 ? -1.733 7.695 18.484 1 98.38 89 PRO A CA 1
ATOM 647 C C . PRO A 1 89 ? -2.301 6.93 17.297 1 98.38 89 PRO A C 1
ATOM 649 O O . PRO A 1 89 ? -3.303 7.348 16.719 1 98.38 89 PRO A O 1
ATOM 652 N N . LEU A 1 90 ? -1.593 5.77 17.031 1 96 90 LEU A N 1
ATOM 653 C CA . LEU A 1 90 ? -2.146 4.902 15.992 1 96 90 LEU A CA 1
ATOM 654 C C . LEU A 1 90 ? -3.342 4.117 16.531 1 96 90 LEU A C 1
ATOM 656 O O . LEU A 1 90 ? -3.344 3.686 17.688 1 96 90 LEU A O 1
ATOM 660 N N . ASP A 1 91 ? -4.309 3.99 15.633 1 94.44 91 ASP A N 1
ATOM 661 C CA . ASP A 1 91 ? -5.465 3.195 16.047 1 94.44 91 ASP A CA 1
ATOM 662 C C . ASP A 1 91 ? -5.059 1.753 16.344 1 94.44 91 ASP A C 1
ATOM 664 O O . ASP A 1 91 ? -5.633 1.115 17.219 1 94.44 91 ASP A O 1
ATOM 668 N N . THR A 1 92 ? -4.184 1.218 15.516 1 89.69 92 THR A N 1
ATOM 669 C CA . THR A 1 92 ? -3.555 -0.09 15.664 1 89.69 92 THR A CA 1
ATOM 670 C C . THR A 1 92 ? -2.041 0.018 15.5 1 89.69 92 THR A C 1
ATOM 672 O O . THR A 1 92 ? -1.553 0.694 14.594 1 89.69 92 THR A O 1
ATOM 675 N N . PRO A 1 93 ? -1.315 -0.62 16.453 1 92.38 93 PRO A N 1
ATOM 676 C CA . PRO A 1 93 ? 0.142 -0.548 16.328 1 92.38 93 PRO A CA 1
ATOM 677 C C . PRO A 1 93 ? 0.644 -1.093 14.992 1 92.38 93 PRO A C 1
ATOM 679 O O . PRO A 1 93 ? 0.015 -1.978 14.406 1 92.38 93 PRO A O 1
ATOM 682 N N . VAL A 1 94 ? 1.777 -0.541 14.57 1 88.81 94 VAL A N 1
ATOM 683 C CA . VAL A 1 94 ? 2.424 -1.044 13.359 1 88.81 94 VAL A CA 1
ATOM 684 C C . VAL A 1 94 ? 3.615 -1.921 13.742 1 88.81 94 VAL A C 1
ATOM 686 O O . VAL A 1 94 ? 4.074 -1.896 14.891 1 88.81 94 VAL A O 1
ATOM 689 N N . THR A 1 95 ? 4.07 -2.641 12.711 1 84.06 95 THR A N 1
ATOM 690 C CA . THR A 1 95 ? 5.145 -3.596 12.977 1 84.06 95 THR A CA 1
ATOM 691 C C . THR A 1 95 ? 6.477 -3.066 12.461 1 84.06 95 THR A C 1
ATOM 693 O O . THR A 1 95 ? 7.539 -3.559 12.852 1 84.06 95 THR A O 1
ATOM 696 N N . MET A 1 96 ? 6.438 -1.99 11.625 1 85.94 96 MET A N 1
ATOM 697 C CA . MET A 1 96 ? 7.66 -1.489 11 1 85.94 96 MET A CA 1
ATOM 698 C C . MET A 1 96 ? 7.801 0.015 11.211 1 85.94 96 MET A C 1
ATOM 700 O O . MET A 1 96 ? 7.516 0.802 10.312 1 85.94 96 MET A O 1
ATOM 704 N N . PRO A 1 97 ? 8.195 0.438 12.5 1 91.81 97 PRO A N 1
ATOM 705 C CA . PRO A 1 97 ? 8.508 1.856 12.68 1 91.81 97 PRO A CA 1
ATOM 706 C C . PRO A 1 97 ? 9.508 2.373 11.641 1 91.81 97 PRO A C 1
ATOM 708 O O . PRO A 1 97 ? 10.336 1.607 11.141 1 91.81 97 PRO A O 1
ATOM 711 N N . ARG A 1 98 ? 9.312 3.631 11.273 1 93.25 98 ARG A N 1
ATOM 712 C CA . ARG A 1 98 ? 10.125 4.164 10.18 1 93.25 98 ARG A CA 1
ATOM 713 C C . ARG A 1 98 ? 10.156 5.691 10.219 1 93.25 98 ARG A C 1
ATOM 715 O O . ARG A 1 98 ? 9.195 6.324 10.656 1 93.25 98 ARG A O 1
ATOM 722 N N . GLN A 1 99 ? 11.25 6.289 9.789 1 96.25 99 GLN A N 1
ATOM 723 C CA . GLN A 1 99 ? 11.305 7.707 9.461 1 96.25 99 GLN A CA 1
ATOM 724 C C . GLN A 1 99 ? 11.195 7.93 7.953 1 96.25 99 GLN A C 1
ATOM 726 O O . GLN A 1 99 ? 11.781 7.18 7.168 1 96.25 99 GLN A O 1
ATOM 731 N N . PHE A 1 100 ? 10.414 8.844 7.621 1 95.5 100 PHE A N 1
ATOM 732 C CA . PHE A 1 100 ? 10.25 9.18 6.211 1 95.5 100 PHE A CA 1
ATOM 733 C C . PHE A 1 100 ? 9.945 10.664 6.043 1 95.5 100 PHE A C 1
ATOM 735 O O . PHE A 1 100 ? 9.75 11.383 7.027 1 95.5 100 PHE A O 1
ATOM 742 N N . GLY A 1 101 ? 10.062 11.109 4.785 1 96.19 101 GLY A N 1
ATOM 743 C CA . GLY A 1 101 ? 9.844 12.523 4.512 1 96.19 101 GLY A CA 1
ATOM 744 C C . GLY A 1 101 ? 9.844 12.844 3.027 1 96.19 101 GLY A C 1
ATOM 745 O O . GLY A 1 101 ? 9.805 11.945 2.189 1 96.19 101 GLY A O 1
ATOM 746 N N . GLY A 1 102 ? 9.789 14.102 2.787 1 96.12 102 GLY A N 1
ATOM 747 C CA . GLY A 1 102 ? 9.719 14.617 1.429 1 96.12 102 GLY A CA 1
ATOM 748 C C . GLY A 1 102 ? 8.938 15.914 1.321 1 96.12 102 GLY A C 1
ATOM 749 O O . GLY A 1 102 ? 9.086 16.797 2.162 1 96.12 102 GLY A O 1
ATOM 750 N N . GLU A 1 103 ? 8.234 15.945 0.198 1 96.12 103 GLU A N 1
ATOM 751 C CA . GLU A 1 103 ? 7.375 17.109 -0.025 1 96.12 103 GLU A CA 1
ATOM 752 C C . GLU A 1 103 ? 5.906 16.703 -0.062 1 96.12 103 GLU A C 1
ATOM 754 O O . GLU A 1 103 ? 5.559 15.648 -0.601 1 96.12 103 GLU A O 1
ATOM 759 N N . GLY A 1 104 ? 5.16 17.469 0.588 1 97.12 104 GLY A N 1
ATOM 760 C CA . GLY A 1 104 ? 3.715 17.328 0.539 1 97.12 104 GLY A CA 1
ATOM 761 C C . GLY A 1 104 ? 3.004 18.625 0.202 1 97.12 104 GLY A C 1
ATOM 762 O O . GLY A 1 104 ? 3.641 19.672 0.07 1 97.12 104 GLY A O 1
ATOM 763 N N . THR A 1 105 ? 1.716 18.5 -0.016 1 97.19 105 THR A N 1
ATOM 764 C CA . THR A 1 105 ? 0.921 19.656 -0.433 1 97.19 105 THR A CA 1
ATOM 765 C C . THR A 1 105 ? -0.3 19.828 0.466 1 97.19 105 THR A C 1
ATOM 767 O O . THR A 1 105 ? -0.989 18.844 0.774 1 97.19 105 THR A O 1
ATOM 770 N N . TRP A 1 106 ? -0.448 21.047 0.839 1 96.69 106 TRP A N 1
ATOM 771 C CA . TRP A 1 106 ? -1.698 21.406 1.5 1 96.69 106 TRP A CA 1
ATOM 772 C C . TRP A 1 106 ? -2.777 21.75 0.476 1 96.69 106 TRP A C 1
ATOM 774 O O . TRP A 1 106 ? -2.494 22.359 -0.552 1 96.69 106 TRP A O 1
ATOM 784 N N . SER A 1 107 ? -4.012 21.312 0.859 1 95.56 107 SER A N 1
ATOM 785 C CA . SER A 1 107 ? -5.191 21.719 0.106 1 95.56 107 SER A CA 1
ATOM 786 C C . SER A 1 107 ? -6.355 22.031 1.036 1 95.56 107 SER A C 1
ATOM 788 O O . SER A 1 107 ? -6.41 21.547 2.166 1 95.56 107 SER A O 1
ATOM 790 N N . SER A 1 108 ? -7.184 22.984 0.703 1 89.62 108 SER A N 1
ATOM 791 C CA . SER A 1 108 ? -8.375 23.328 1.479 1 89.62 108 SER A CA 1
ATOM 792 C C . SER A 1 108 ? -9.57 23.578 0.573 1 89.62 108 SER A C 1
ATOM 794 O O . SER A 1 108 ? -9.406 23.938 -0.598 1 89.62 108 SER A O 1
ATOM 796 N N . MET B 1 1 ? -0.12 28.406 19.969 1 71.25 1 MET B N 1
ATOM 797 C CA . MET B 1 1 ? -0.43 27.922 18.625 1 71.25 1 MET B CA 1
ATOM 798 C C . MET B 1 1 ? -1.731 27.125 18.625 1 71.25 1 MET B C 1
ATOM 800 O O . MET B 1 1 ? -2.016 26.391 19.562 1 71.25 1 MET B O 1
ATOM 804 N N . PRO B 1 2 ? -2.707 27.531 17.734 1 81.62 2 PRO B N 1
ATOM 805 C CA . PRO B 1 2 ? -3.973 26.797 17.828 1 81.62 2 PRO B CA 1
ATOM 806 C C . PRO B 1 2 ? -3.814 25.312 17.531 1 81.62 2 PRO B C 1
ATOM 808 O O . PRO B 1 2 ? -2.834 24.891 16.906 1 81.62 2 PRO B O 1
ATOM 811 N N . ILE B 1 3 ? -4.594 24.547 18.266 1 85.88 3 ILE B N 1
ATOM 812 C CA . ILE B 1 3 ? -4.605 23.094 18.109 1 85.88 3 ILE B CA 1
ATOM 813 C C . ILE B 1 3 ? -5.902 22.656 17.438 1 85.88 3 ILE B C 1
ATOM 815 O O . ILE B 1 3 ? -6.98 23.156 17.766 1 85.88 3 ILE B O 1
ATOM 819 N N . ALA B 1 4 ? -5.77 21.953 16.422 1 94.06 4 ALA B N 1
ATOM 820 C CA . ALA B 1 4 ? -6.918 21.328 15.773 1 94.06 4 ALA B CA 1
ATOM 821 C C . ALA B 1 4 ? -6.828 19.812 15.844 1 94.06 4 ALA B C 1
ATOM 823 O O . ALA B 1 4 ? -5.734 19.25 15.992 1 94.06 4 ALA B O 1
ATOM 824 N N . THR B 1 5 ? -8.055 19.141 15.789 1 95 5 THR B N 1
ATOM 825 C CA . THR B 1 5 ? -8.109 17.688 15.797 1 95 5 THR B CA 1
ATOM 826 C C . THR B 1 5 ? -8.523 17.156 14.43 1 95 5 THR B C 1
ATOM 828 O O . THR B 1 5 ? -9.242 17.828 13.688 1 95 5 THR B O 1
ATOM 831 N N . GLY B 1 6 ? -7.984 16.062 14.125 1 97.12 6 GLY B N 1
ATOM 832 C CA . GLY B 1 6 ? -8.297 15.422 12.859 1 97.12 6 GLY B CA 1
ATOM 833 C C . GLY B 1 6 ? -7.738 14.016 12.742 1 97.12 6 GLY B C 1
ATOM 834 O O . GLY B 1 6 ? -7.672 13.281 13.727 1 97.12 6 GLY B O 1
ATOM 835 N N . THR B 1 7 ? -7.504 13.641 11.477 1 97.69 7 THR B N 1
ATOM 836 C CA . THR B 1 7 ? -7.008 12.305 11.195 1 97.69 7 THR B CA 1
ATOM 837 C C . THR B 1 7 ? -5.746 12.359 10.336 1 97.69 7 THR B C 1
ATOM 839 O O . THR B 1 7 ? -5.508 13.344 9.641 1 97.69 7 THR B O 1
ATOM 842 N N . ILE B 1 8 ? -4.875 11.359 10.477 1 98.06 8 ILE B N 1
ATOM 843 C CA . ILE B 1 8 ? -3.752 11.141 9.57 1 98.06 8 ILE B CA 1
ATOM 844 C C . ILE B 1 8 ? -3.617 9.648 9.273 1 98.06 8 ILE B C 1
ATOM 846 O O . ILE B 1 8 ? -3.781 8.812 10.172 1 98.06 8 ILE B O 1
ATOM 850 N N . GLU B 1 9 ? -3.385 9.359 7.965 1 96.12 9 GLU B N 1
ATOM 851 C CA . GLU B 1 9 ? -3.311 7.961 7.555 1 96.12 9 GLU B CA 1
ATOM 852 C C . GLU B 1 9 ? -2.367 7.781 6.367 1 96.12 9 GLU B C 1
ATOM 854 O O . GLU B 1 9 ? -2.096 8.734 5.637 1 96.12 9 GLU B O 1
ATOM 859 N N . VAL B 1 10 ? -1.728 6.676 6.273 1 92.44 10 VAL B N 1
ATOM 860 C CA . VAL B 1 10 ? -1.092 6.223 5.039 1 92.44 10 VAL B CA 1
ATOM 861 C C . VAL B 1 10 ? -1.972 5.18 4.355 1 92.44 10 VAL B C 1
ATOM 863 O O . VAL B 1 10 ? -2.332 4.168 4.961 1 92.44 10 VAL B O 1
ATOM 866 N N . ILE B 1 11 ? -2.301 5.52 3.08 1 85.38 11 ILE B N 1
ATOM 867 C CA . ILE B 1 11 ? -3.145 4.645 2.277 1 85.38 11 ILE B CA 1
ATOM 868 C C . ILE B 1 11 ? -2.361 4.137 1.068 1 85.38 11 ILE B C 1
ATOM 870 O O . ILE B 1 11 ? -1.636 4.898 0.427 1 85.38 11 ILE B O 1
ATOM 874 N N . GLY B 1 12 ? -2.354 2.904 0.911 1 79.62 12 GLY B N 1
ATOM 875 C CA . GLY B 1 12 ? -1.818 2.33 -0.313 1 79.62 12 GLY B CA 1
ATOM 876 C C . GLY B 1 12 ? -2.789 2.395 -1.477 1 79.62 12 GLY B C 1
ATOM 877 O O . GLY B 1 12 ? -3.996 2.225 -1.295 1 79.62 12 GLY B O 1
ATOM 878 N N . PHE B 1 13 ? -2.332 2.965 -2.586 1 74.69 13 PHE B N 1
ATOM 879 C CA . PHE B 1 13 ? -3.297 2.998 -3.678 1 74.69 13 PHE B CA 1
ATOM 880 C C . PHE B 1 13 ? -2.807 2.172 -4.859 1 74.69 13 PHE B C 1
ATOM 882 O O . PHE B 1 13 ? -3.562 1.907 -5.797 1 74.69 13 PHE B O 1
ATOM 889 N N . LEU B 1 14 ? -1.609 1.837 -4.785 1 81.62 14 LEU B N 1
ATOM 890 C CA . LEU B 1 14 ? -1.163 0.869 -5.781 1 81.62 14 LEU B CA 1
ATOM 891 C C . LEU B 1 14 ? -0.47 -0.315 -5.113 1 81.62 14 LEU B C 1
ATOM 893 O O . LEU B 1 14 ? 0.388 -0.131 -4.25 1 81.62 14 LEU B O 1
ATOM 897 N N . SER B 1 15 ? -1.021 -1.376 -5.328 1 87.25 15 SER B N 1
ATOM 898 C CA . SER B 1 15 ? -0.435 -2.607 -4.809 1 87.25 15 SER B CA 1
ATOM 899 C C . SER B 1 15 ? -0.398 -3.695 -5.875 1 87.25 15 SER B C 1
ATOM 901 O O . SER B 1 15 ? -1.176 -3.66 -6.832 1 87.25 15 SER B O 1
ATOM 903 N N . ASP B 1 16 ? 0.633 -4.5 -5.707 1 91.12 16 ASP B N 1
ATOM 904 C CA . ASP B 1 16 ? 0.765 -5.637 -6.617 1 91.12 16 ASP B CA 1
ATOM 905 C C . ASP B 1 16 ? 0.707 -6.957 -5.855 1 91.12 16 ASP B C 1
ATOM 907 O O . ASP B 1 16 ? 1.169 -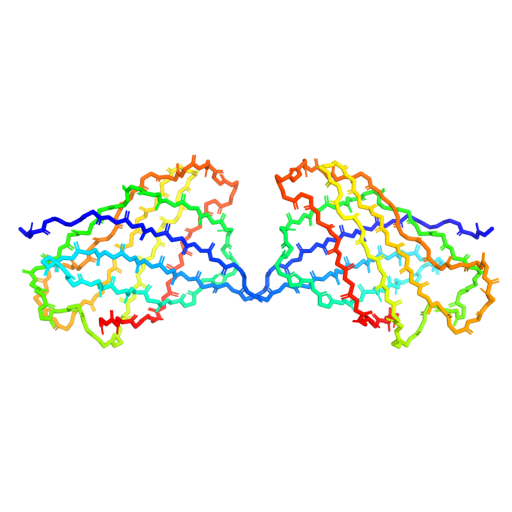7.047 -4.715 1 91.12 16 ASP B O 1
ATOM 911 N N . LEU B 1 17 ? 0.085 -7.949 -6.586 1 96.75 17 LEU B N 1
ATOM 912 C CA . LEU B 1 17 ? 0.214 -9.352 -6.219 1 96.75 17 LEU B CA 1
ATOM 913 C C . LEU B 1 17 ? 1.428 -9.984 -6.895 1 96.75 17 LEU B C 1
ATOM 915 O O . LEU B 1 17 ? 1.6 -9.867 -8.109 1 96.75 17 LEU B O 1
ATOM 919 N N . ILE B 1 18 ? 2.289 -10.562 -6.059 1 97 18 ILE B N 1
ATOM 920 C CA . ILE B 1 18 ? 3.473 -11.25 -6.566 1 97 18 ILE B CA 1
ATOM 921 C C . ILE B 1 18 ? 3.535 -12.664 -5.988 1 97 18 ILE B C 1
ATOM 923 O O . ILE B 1 18 ? 3.576 -12.836 -4.77 1 97 18 ILE B O 1
ATOM 927 N N . ALA B 1 19 ? 3.461 -13.609 -6.812 1 98.44 19 ALA B N 1
ATOM 928 C CA . ALA B 1 19 ? 3.684 -15.008 -6.453 1 98.44 19 ALA B CA 1
ATOM 929 C C . ALA B 1 19 ? 4.98 -15.531 -7.062 1 98.44 19 ALA B C 1
ATOM 931 O O . ALA B 1 19 ? 5.305 -15.219 -8.211 1 98.44 19 ALA B O 1
ATOM 932 N N . SER B 1 20 ? 5.719 -16.312 -6.309 1 97.81 20 SER B N 1
ATOM 933 C CA . SER B 1 20 ? 7.016 -16.828 -6.738 1 97.81 20 SER B CA 1
ATOM 934 C C . SER B 1 20 ? 7.176 -18.297 -6.371 1 97.81 20 SER B C 1
ATOM 936 O O . SER B 1 20 ? 6.977 -18.688 -5.219 1 97.81 20 SER B O 1
ATOM 938 N N . PHE B 1 21 ? 7.512 -19.062 -7.414 1 97.62 21 PHE B N 1
ATOM 939 C CA . PHE B 1 21 ? 7.703 -20.5 -7.238 1 97.62 21 PHE B CA 1
ATOM 940 C C . PHE B 1 21 ? 8.977 -20.969 -7.938 1 97.62 21 PHE B C 1
ATOM 942 O O . PHE B 1 21 ? 9.266 -20.531 -9.062 1 97.62 21 PHE B O 1
ATOM 949 N N . THR B 1 22 ? 9.688 -21.75 -7.246 1 94.75 22 THR B N 1
ATOM 950 C CA . THR B 1 22 ? 10.867 -22.344 -7.855 1 94.75 22 THR B CA 1
ATOM 951 C C . THR B 1 22 ? 10.594 -23.781 -8.266 1 94.75 22 THR B C 1
ATOM 953 O O . THR B 1 22 ? 10.234 -24.609 -7.43 1 94.75 22 THR B O 1
ATOM 956 N N . ILE B 1 23 ? 10.758 -24.016 -9.531 1 94.69 23 ILE B N 1
ATOM 957 C CA . ILE B 1 23 ? 10.539 -25.344 -10.117 1 94.69 23 ILE B CA 1
ATOM 958 C C . ILE B 1 23 ? 11.773 -25.75 -10.914 1 94.69 23 ILE B C 1
ATOM 960 O O . ILE B 1 23 ? 12.141 -25.109 -11.891 1 94.69 23 ILE B O 1
ATOM 964 N N . GLY B 1 24 ? 12.336 -26.844 -10.539 1 92.5 24 GLY B N 1
ATOM 965 C CA . GLY B 1 24 ? 13.492 -27.328 -11.273 1 92.5 24 GLY B CA 1
ATOM 966 C C . GLY B 1 24 ? 14.617 -26.312 -11.359 1 92.5 24 GLY B C 1
ATOM 967 O O . GLY B 1 24 ? 15.219 -26.141 -12.422 1 92.5 24 GLY B O 1
ATOM 968 N N . GLY B 1 25 ? 14.836 -25.594 -10.336 1 91.56 25 GLY B N 1
ATOM 969 C CA . GLY B 1 25 ? 15.93 -24.641 -10.273 1 91.56 25 GLY B CA 1
ATOM 970 C C . GLY B 1 25 ? 15.602 -23.312 -10.93 1 91.56 25 GLY B C 1
ATOM 971 O O . GLY B 1 25 ? 16.391 -22.375 -10.867 1 91.56 25 GLY B O 1
ATOM 972 N N . LYS B 1 26 ? 14.516 -23.328 -11.57 1 94.25 26 LYS B N 1
ATOM 973 C CA . LYS B 1 26 ? 14.062 -22.109 -12.211 1 94.25 26 LYS B CA 1
ATOM 974 C C . LYS B 1 26 ? 12.938 -21.453 -11.406 1 94.25 26 LYS B C 1
ATOM 976 O O . LYS B 1 26 ? 12.055 -22.141 -10.891 1 94.25 26 LYS B O 1
ATOM 981 N N . THR B 1 27 ? 12.984 -20.078 -11.289 1 95.38 27 THR B N 1
ATOM 982 C CA . THR B 1 27 ? 11.961 -19.344 -10.555 1 95.38 27 THR B CA 1
ATOM 983 C C . THR B 1 27 ? 10.891 -18.812 -11.508 1 95.38 27 THR B C 1
ATOM 985 O O . THR B 1 27 ? 11.211 -18.156 -12.508 1 95.38 27 THR B O 1
ATOM 988 N N . TYR B 1 28 ? 9.609 -19.062 -11.25 1 96.62 28 TYR B N 1
ATOM 989 C CA . TYR B 1 28 ? 8.43 -18.562 -11.953 1 96.62 28 TYR B CA 1
ATOM 990 C C . TYR B 1 28 ? 7.676 -17.547 -11.094 1 96.62 28 TYR B C 1
ATOM 992 O O . TYR B 1 28 ? 7.367 -17.828 -9.93 1 96.62 28 TYR B O 1
ATOM 1000 N N . LYS B 1 29 ? 7.418 -16.359 -11.711 1 97.62 29 LYS B N 1
ATOM 1001 C CA . LYS B 1 29 ? 6.723 -15.312 -10.969 1 97.62 29 LYS B CA 1
ATOM 1002 C C . LYS B 1 29 ? 5.434 -14.906 -11.672 1 97.62 29 LYS B C 1
ATOM 1004 O O . LYS B 1 29 ? 5.398 -14.797 -12.898 1 97.62 29 LYS B O 1
ATOM 1009 N N . PHE B 1 30 ? 4.441 -14.773 -10.844 1 97.75 30 PHE B N 1
ATOM 1010 C CA . PHE B 1 30 ? 3.191 -14.18 -11.312 1 97.75 30 PHE B CA 1
ATOM 1011 C C . PHE B 1 30 ? 2.977 -12.805 -10.695 1 97.75 30 PHE B C 1
ATOM 1013 O O . PHE B 1 30 ? 3.01 -12.656 -9.469 1 97.75 30 PHE B O 1
ATOM 1020 N N . HIS B 1 31 ? 2.824 -11.922 -11.586 1 97.75 31 HIS B N 1
ATOM 1021 C CA . HIS B 1 31 ? 2.656 -10.539 -11.164 1 97.75 31 HIS B CA 1
ATOM 1022 C C . HIS B 1 31 ? 1.332 -9.969 -11.664 1 97.75 31 HIS B C 1
ATOM 1024 O O . HIS B 1 31 ? 1.009 -10.078 -12.844 1 97.75 31 HIS B O 1
ATOM 1030 N N . ALA B 1 32 ? 0.58 -9.352 -10.688 1 97 32 ALA B N 1
ATOM 1031 C CA . ALA B 1 32 ? -0.707 -8.758 -11.047 1 97 32 ALA B CA 1
ATOM 1032 C C . ALA B 1 32 ? -1.027 -7.566 -10.148 1 97 32 ALA B C 1
ATOM 1034 O O . ALA B 1 32 ? -0.572 -7.5 -9.008 1 97 32 ALA B O 1
ATOM 1035 N N . PRO B 1 33 ? -1.828 -6.648 -10.719 1 92.62 33 PRO B N 1
ATOM 1036 C CA . PRO B 1 33 ? -2.332 -5.594 -9.836 1 92.62 33 PRO B CA 1
ATOM 1037 C C . PRO B 1 33 ? -3.26 -6.129 -8.75 1 92.62 33 PRO B C 1
ATOM 1039 O O . PRO B 1 33 ? -4.039 -7.055 -9 1 92.62 33 PRO B O 1
ATOM 1042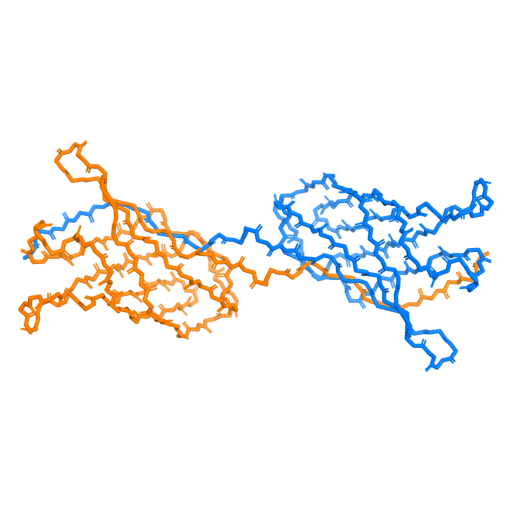 N N . ALA B 1 34 ? -3.072 -5.625 -7.578 1 93.06 34 ALA B N 1
ATOM 1043 C CA . ALA B 1 34 ? -3.967 -5.918 -6.461 1 93.06 34 ALA B CA 1
ATOM 1044 C C . ALA B 1 34 ? -4.48 -4.633 -5.816 1 93.06 34 ALA B C 1
ATOM 1046 O O . ALA B 1 34 ? -4.055 -4.27 -4.719 1 93.06 34 ALA B O 1
ATOM 1047 N N . ARG B 1 35 ? -5.406 -4.023 -6.371 1 83.5 35 ARG B N 1
ATOM 1048 C CA . ARG B 1 35 ? -5.934 -2.75 -5.898 1 83.5 35 ARG B CA 1
ATOM 1049 C C . ARG B 1 35 ? -6.926 -2.957 -4.758 1 83.5 35 ARG B C 1
ATOM 1051 O O . ARG B 1 35 ? -7.738 -3.883 -4.797 1 83.5 35 ARG B 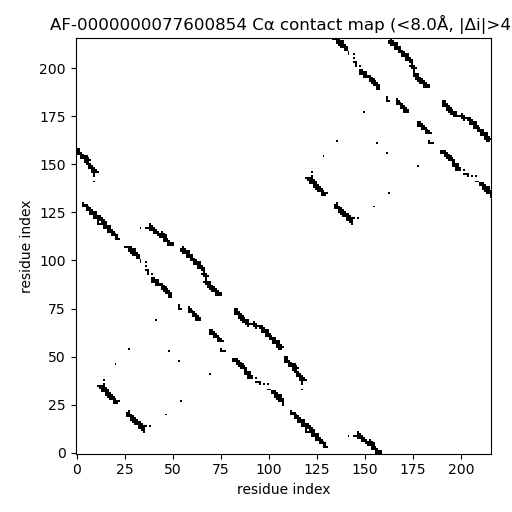O 1
ATOM 1058 N N . ASP B 1 36 ? -6.82 -2.066 -3.775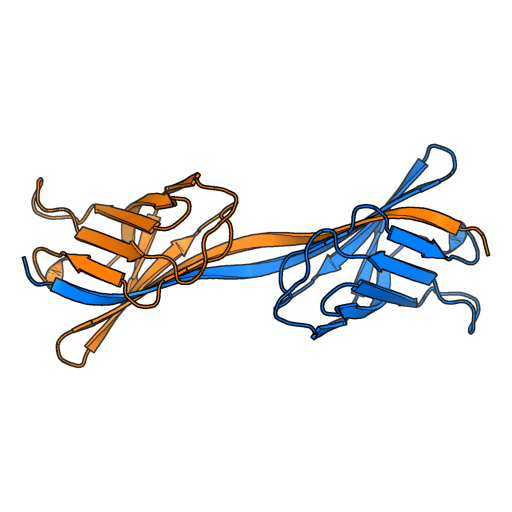 1 81.56 36 ASP B N 1
ATOM 1059 C CA . ASP B 1 36 ? -7.758 -2.068 -2.654 1 81.56 36 ASP B CA 1
ATOM 1060 C C . ASP B 1 36 ? -7.711 -3.396 -1.904 1 81.56 36 ASP B C 1
ATOM 1062 O O . ASP B 1 36 ? -8.742 -3.895 -1.451 1 81.56 36 ASP B O 1
ATOM 1066 N N . VAL B 1 37 ? -6.566 -3.971 -1.972 1 88.31 37 VAL B N 1
ATOM 1067 C CA . VAL B 1 37 ? -6.363 -5.227 -1.253 1 88.31 37 VAL B CA 1
ATOM 1068 C C . VAL B 1 37 ? -5.43 -4.992 -0.065 1 88.31 37 VAL B C 1
ATOM 1070 O O . VAL B 1 37 ? -4.41 -4.316 -0.192 1 88.31 37 VAL B O 1
ATOM 1073 N N . GLU B 1 38 ? -5.855 -5.48 1.068 1 84.31 38 GLU B N 1
ATOM 1074 C CA . GLU B 1 38 ? -4.957 -5.422 2.219 1 84.31 38 GLU B CA 1
ATOM 1075 C C . GLU B 1 38 ? -3.641 -6.137 1.929 1 84.31 38 GLU B C 1
ATOM 1077 O O . GLU B 1 38 ? -3.631 -7.203 1.312 1 84.31 38 GLU B O 1
ATOM 1082 N N . LEU B 1 39 ? -2.576 -5.578 2.389 1 86.69 39 LEU B N 1
ATOM 1083 C CA . LEU B 1 39 ? -1.274 -6.211 2.217 1 86.69 39 LEU B CA 1
ATOM 1084 C C . LEU B 1 39 ? -1.185 -7.5 3.027 1 86.69 39 LEU B C 1
ATOM 1086 O O . LEU B 1 39 ? -1.678 -7.566 4.156 1 86.69 39 LEU B O 1
ATOM 1090 N N . PHE B 1 40 ? -0.577 -8.531 2.412 1 90.56 40 PHE B N 1
ATOM 1091 C CA . PHE B 1 40 ? -0.393 -9.789 3.121 1 90.56 40 PHE B CA 1
ATOM 1092 C C . PHE B 1 40 ? 0.851 -10.516 2.623 1 90.56 40 PHE B C 1
ATOM 1094 O O . PHE B 1 40 ? 1.411 -10.156 1.586 1 90.56 40 PHE B O 1
ATOM 1101 N N . VAL B 1 41 ? 1.21 -11.5 3.479 1 92.75 41 VAL B N 1
ATOM 1102 C CA . VAL B 1 41 ? 2.279 -12.422 3.123 1 92.75 41 VAL B CA 1
ATOM 1103 C C . VAL B 1 41 ? 1.827 -13.859 3.381 1 92.75 41 VAL B C 1
ATOM 1105 O O . VAL B 1 41 ? 1.195 -14.141 4.402 1 92.75 41 VAL B O 1
ATOM 1108 N N . CYS B 1 42 ? 2.008 -14.641 2.412 1 97.31 42 CYS B N 1
ATOM 1109 C CA . CYS B 1 42 ? 1.921 -16.094 2.51 1 97.31 42 CYS B CA 1
ATOM 1110 C C . CYS B 1 42 ? 3.246 -16.75 2.129 1 97.31 42 CYS B C 1
ATOM 1112 O O . CYS B 1 42 ? 3.607 -16.781 0.951 1 97.31 42 CYS B O 1
ATOM 1114 N N . SER B 1 43 ? 3.938 -17.312 3.082 1 97.06 43 SER B N 1
ATOM 1115 C CA . SER B 1 43 ? 5.285 -17.812 2.846 1 97.06 43 SER B CA 1
ATOM 1116 C C . SER B 1 43 ? 5.258 -19.297 2.461 1 97.06 43 SER B C 1
ATOM 1118 O O . SER B 1 43 ? 6.289 -19.859 2.092 1 97.06 43 SER B O 1
ATOM 1120 N N . ASN B 1 44 ? 4.148 -19.906 2.572 1 97.81 44 ASN B N 1
ATOM 1121 C CA . ASN B 1 44 ? 4.027 -21.344 2.285 1 97.81 44 ASN B CA 1
ATOM 1122 C C . ASN B 1 44 ? 2.893 -21.609 1.302 1 97.81 44 ASN B C 1
ATOM 1124 O O . ASN B 1 44 ? 2.037 -22.469 1.557 1 97.81 44 ASN B O 1
ATOM 1128 N N . ALA B 1 45 ? 2.957 -20.953 0.224 1 98.06 45 ALA B N 1
ATOM 1129 C CA . ALA B 1 45 ? 1.945 -21.141 -0.814 1 98.06 45 ALA B CA 1
ATOM 1130 C C . ALA B 1 45 ? 2.26 -22.359 -1.669 1 98.06 45 ALA B C 1
ATOM 1132 O O . ALA B 1 45 ? 3.418 -22.766 -1.782 1 98.06 45 ALA B O 1
ATOM 1133 N N . THR B 1 46 ? 1.193 -22.922 -2.223 1 97.69 46 THR B N 1
ATOM 1134 C CA . THR B 1 46 ? 1.32 -24.031 -3.16 1 97.69 46 THR B CA 1
ATOM 1135 C C . THR B 1 46 ? 0.797 -23.625 -4.539 1 97.69 46 THR B C 1
ATOM 1137 O O . THR B 1 46 ? -0.199 -22.906 -4.648 1 97.69 46 THR B O 1
ATOM 1140 N N . LEU B 1 47 ? 1.492 -24.125 -5.508 1 97 47 LEU B N 1
ATOM 1141 C CA . LEU B 1 47 ? 1.095 -23.953 -6.902 1 97 47 LEU B CA 1
ATOM 1142 C C . LEU B 1 47 ? 0.716 -25.297 -7.52 1 97 47 LEU B C 1
ATOM 1144 O O . LEU B 1 47 ? 1.522 -26.234 -7.527 1 97 47 LEU B O 1
ATOM 1148 N N . ASP B 1 48 ? -0.511 -25.391 -7.961 1 94.5 48 ASP B N 1
ATOM 1149 C CA . ASP B 1 48 ? -1.008 -26.516 -8.758 1 94.5 48 ASP B CA 1
ATOM 1150 C C . ASP B 1 48 ? -1.164 -26.125 -10.227 1 94.5 48 ASP B C 1
ATOM 1152 O O . ASP B 1 48 ? -1.853 -25.141 -10.539 1 94.5 48 ASP B O 1
ATOM 1156 N N . TYR B 1 49 ? -0.466 -26.797 -11.039 1 93 49 TYR B N 1
ATOM 1157 C CA . TYR B 1 49 ? -0.465 -26.438 -12.445 1 93 49 TYR B CA 1
ATOM 1158 C C . TYR B 1 49 ? -0.403 -27.672 -13.336 1 93 49 TYR B C 1
ATOM 1160 O O . TYR B 1 49 ? 0.182 -28.688 -12.953 1 93 49 TYR B O 1
ATOM 1168 N N . PRO B 1 50 ? -0.993 -27.531 -14.523 1 89.56 50 PRO B N 1
ATOM 1169 C CA . PRO B 1 50 ? -1.026 -28.703 -15.391 1 89.56 50 PRO B CA 1
ATOM 1170 C C . PRO B 1 50 ? 0.314 -28.984 -16.062 1 89.56 50 PRO B C 1
ATOM 1172 O O . PRO B 1 50 ? 0.691 -30.141 -16.25 1 89.56 50 PRO B O 1
ATOM 1175 N N . ALA B 1 51 ? 1.009 -27.922 -16.5 1 88.38 51 ALA B N 1
ATOM 1176 C CA . ALA B 1 51 ? 2.293 -28.047 -17.188 1 88.38 51 ALA B CA 1
ATOM 1177 C C . ALA B 1 51 ? 3.086 -26.75 -17.109 1 88.38 51 ALA B C 1
ATOM 1179 O O . ALA B 1 51 ? 2.51 -25.672 -16.938 1 88.38 51 ALA B O 1
ATOM 1180 N N . LEU B 1 52 ? 4.367 -26.938 -17.266 1 90.06 52 LEU B N 1
ATOM 1181 C CA . LEU B 1 52 ? 5.238 -25.766 -17.156 1 90.06 52 LEU B CA 1
ATOM 1182 C C . LEU B 1 52 ? 4.953 -24.766 -18.281 1 90.06 52 LEU B C 1
ATOM 1184 O O . LEU B 1 52 ? 5.102 -23.562 -18.109 1 90.06 52 LEU B O 1
ATOM 1188 N N . GLU B 1 53 ? 4.469 -25.297 -19.344 1 88.88 53 GLU B N 1
ATOM 1189 C CA . GLU B 1 53 ? 4.266 -24.5 -20.547 1 88.88 53 GLU B CA 1
ATOM 1190 C C . GLU B 1 53 ? 3.164 -23.453 -20.344 1 88.88 53 GLU B C 1
ATOM 1192 O O . GLU B 1 53 ? 3.078 -22.484 -21.078 1 88.88 53 GLU B O 1
ATOM 1197 N N . VAL B 1 54 ? 2.311 -23.703 -19.359 1 89.5 54 VAL B N 1
ATOM 1198 C CA . VAL B 1 54 ? 1.176 -22.797 -19.188 1 89.5 54 VAL B CA 1
ATOM 1199 C C . VAL B 1 54 ? 1.572 -21.656 -18.25 1 89.5 54 VAL B C 1
ATOM 1201 O O . VAL B 1 54 ? 0.829 -20.672 -18.109 1 89.5 54 VAL B O 1
ATOM 1204 N N . LEU B 1 55 ? 2.725 -21.688 -17.672 1 92.56 55 LEU B N 1
ATOM 1205 C CA . LEU B 1 55 ? 3.201 -20.641 -16.766 1 92.56 55 LEU B CA 1
ATOM 1206 C C . LEU B 1 55 ? 3.945 -19.562 -17.531 1 92.56 55 LEU B C 1
ATOM 1208 O O . LEU B 1 55 ? 5.105 -19.266 -17.234 1 92.56 55 LEU B O 1
ATOM 1212 N N . GLU B 1 56 ? 3.242 -18.938 -18.453 1 92.12 56 GLU B N 1
ATOM 1213 C CA . GLU B 1 56 ? 3.834 -17.891 -19.281 1 92.12 56 GLU B CA 1
ATOM 1214 C C . GLU B 1 56 ? 2.773 -16.906 -19.766 1 92.12 56 GLU B C 1
ATOM 1216 O O . GLU B 1 56 ? 1.591 -17.25 -19.844 1 92.12 56 GLU B O 1
ATOM 1221 N N . GLY B 1 57 ? 3.26 -15.688 -19.953 1 93.06 57 GLY B N 1
ATOM 1222 C CA . GLY B 1 57 ? 2.418 -14.703 -20.609 1 93.06 57 GLY B CA 1
ATOM 1223 C C . GLY B 1 57 ? 1.398 -14.07 -19.688 1 93.06 57 GLY B C 1
ATOM 1224 O O . GLY B 1 57 ? 1.532 -14.156 -18.469 1 93.06 57 GLY B O 1
ATOM 1225 N N . LYS B 1 58 ? 0.535 -13.352 -20.312 1 95.44 58 LYS B N 1
ATOM 1226 C CA . LYS B 1 58 ? -0.537 -12.641 -19.625 1 95.44 58 LYS B CA 1
ATOM 1227 C C . LYS B 1 58 ? -1.786 -13.516 -19.516 1 95.44 58 LYS B C 1
ATOM 1229 O O . LYS B 1 58 ? -2.256 -14.07 -20.5 1 95.44 58 LYS B O 1
ATOM 1234 N N . LEU B 1 59 ? -2.309 -13.656 -18.266 1 94.25 59 LEU B N 1
ATOM 1235 C CA . LEU B 1 59 ? -3.477 -14.492 -18.031 1 94.25 59 LEU B CA 1
ATOM 1236 C C . LEU B 1 59 ? -4.445 -13.82 -17.062 1 94.25 59 LEU B C 1
ATOM 1238 O O . LEU B 1 59 ? -4.027 -13.031 -16.203 1 94.25 59 LEU B O 1
ATOM 1242 N N . SER B 1 60 ? -5.719 -14.164 -17.203 1 95.06 60 SER B N 1
ATOM 1243 C CA . SER B 1 60 ? -6.715 -13.695 -16.25 1 95.06 60 SER B CA 1
ATOM 1244 C C . SER B 1 60 ? -6.676 -14.508 -14.961 1 95.06 60 SER B C 1
ATOM 1246 O O . SER B 1 60 ? -6.309 -15.688 -14.977 1 95.06 60 SER B O 1
ATOM 1248 N N . PHE B 1 61 ? -7.012 -13.844 -13.922 1 96.12 61 PHE B N 1
ATOM 1249 C CA . PHE B 1 61 ? -7.051 -14.555 -12.648 1 96.12 61 PHE B CA 1
ATOM 1250 C C . PHE B 1 61 ? -8.211 -14.062 -11.789 1 96.12 61 PHE B C 1
ATOM 1252 O O . PHE B 1 61 ? -8.727 -12.961 -12 1 96.12 61 PHE B O 1
ATOM 1259 N N . ASP B 1 62 ? -8.625 -14.945 -10.844 1 97.12 62 ASP B N 1
ATOM 1260 C CA . ASP B 1 62 ? -9.523 -14.648 -9.734 1 97.12 62 ASP B CA 1
ATOM 1261 C C . ASP B 1 62 ? -8.906 -15.07 -8.398 1 97.12 62 ASP B C 1
ATOM 1263 O O . ASP B 1 62 ? -8.281 -16.125 -8.305 1 97.12 62 ASP B O 1
ATOM 1267 N N . ALA B 1 63 ? -9.102 -14.133 -7.477 1 97.94 63 ALA B N 1
ATOM 1268 C CA . ALA B 1 63 ? -8.523 -14.445 -6.172 1 97.94 63 ALA B CA 1
ATOM 1269 C C . ALA B 1 63 ? -9.523 -14.188 -5.051 1 97.94 63 ALA B C 1
ATOM 1271 O O . ALA B 1 63 ? -10.359 -13.281 -5.148 1 97.94 63 ALA B O 1
ATOM 1272 N N . THR B 1 64 ? -9.469 -15.047 -4.051 1 98.12 64 THR B N 1
ATOM 1273 C CA . THR B 1 64 ? -10.18 -14.867 -2.791 1 98.12 64 THR B CA 1
ATOM 1274 C C . THR B 1 64 ? -9.203 -14.766 -1.627 1 98.12 64 THR B C 1
ATOM 1276 O O . THR B 1 64 ? -8.508 -15.727 -1.305 1 98.12 64 THR B O 1
ATOM 1279 N N . LEU B 1 65 ? -9.148 -13.547 -1.105 1 97.44 65 LEU B N 1
ATOM 1280 C CA . LEU B 1 65 ? -8.422 -13.344 0.142 1 97.44 65 LEU B CA 1
ATOM 1281 C C . LEU B 1 65 ? -9.344 -13.531 1.346 1 97.44 65 LEU B C 1
ATOM 1283 O O . LEU B 1 65 ? -10.242 -12.727 1.58 1 97.44 65 LEU B O 1
ATOM 1287 N N . GLY B 1 66 ? -9.125 -14.633 2.041 1 97.19 66 GLY B N 1
ATOM 1288 C CA . GLY B 1 66 ? -9.805 -14.852 3.311 1 97.19 66 GLY B CA 1
ATOM 1289 C C . GLY B 1 66 ? -9.07 -14.242 4.492 1 97.19 66 GLY B C 1
ATOM 1290 O O . GLY B 1 66 ? -8.016 -13.617 4.32 1 97.19 66 GLY B O 1
ATOM 1291 N N . GLU B 1 67 ? -9.625 -14.43 5.652 1 95.44 67 GLU B N 1
ATOM 1292 C CA . GLU B 1 67 ? -8.992 -13.898 6.859 1 95.44 67 GLU B CA 1
ATOM 1293 C C . GLU B 1 67 ? -7.629 -14.547 7.098 1 95.44 67 GLU B C 1
ATOM 1295 O O . GLU B 1 67 ? -6.695 -13.883 7.551 1 95.44 67 GLU B O 1
ATOM 1300 N N . SER B 1 68 ? -7.566 -15.781 6.723 1 97.75 68 SER B N 1
ATOM 1301 C CA . SER B 1 68 ? -6.344 -16.484 7.102 1 97.75 68 SER B CA 1
ATOM 1302 C C . SER B 1 68 ? -5.742 -17.234 5.914 1 97.75 68 SER B C 1
ATOM 1304 O O . SER B 1 68 ? -4.777 -17.984 6.07 1 97.75 68 SER B O 1
ATOM 1306 N N . SER B 1 69 ? -6.352 -17.047 4.734 1 98.5 69 SER B N 1
ATOM 1307 C CA . SER B 1 69 ? -5.84 -17.797 3.586 1 98.5 69 SER B CA 1
ATOM 1308 C C . SER B 1 69 ? -6.09 -17.031 2.287 1 98.5 69 SER B C 1
ATOM 1310 O O . SER B 1 69 ? -6.926 -16.125 2.242 1 98.5 69 SER B O 1
ATOM 1312 N N . ILE B 1 70 ? -5.309 -17.422 1.278 1 98.56 70 ILE B N 1
ATOM 1313 C CA . ILE B 1 70 ? -5.457 -16.891 -0.072 1 98.56 70 ILE B CA 1
ATOM 1314 C C . ILE B 1 70 ? -5.668 -18.031 -1.057 1 98.56 70 ILE B C 1
ATOM 1316 O O . ILE B 1 70 ? -5.051 -19.094 -0.927 1 98.56 70 ILE B O 1
ATOM 1320 N N . SER B 1 71 ? -6.598 -17.828 -2.004 1 98.5 71 SER B N 1
ATOM 1321 C CA . SER B 1 71 ? -6.844 -18.719 -3.125 1 98.5 71 SER B CA 1
ATOM 1322 C C . SER B 1 71 ? -6.891 -17.969 -4.445 1 98.5 71 SER B C 1
ATOM 1324 O O . SER B 1 71 ? -7.629 -16.984 -4.578 1 98.5 71 SER B O 1
ATOM 1326 N N . VAL B 1 72 ? -6.09 -18.438 -5.375 1 97.81 72 VAL B N 1
ATOM 1327 C CA . VAL B 1 72 ? -6.031 -17.797 -6.688 1 97.81 72 VAL B CA 1
ATOM 1328 C C . VAL B 1 72 ? -6.25 -18.844 -7.777 1 97.81 72 VAL B C 1
ATOM 1330 O O . VAL B 1 72 ? -5.652 -19.922 -7.742 1 97.81 72 VAL B O 1
ATOM 1333 N N . THR B 1 73 ? -7.078 -18.516 -8.656 1 96.56 73 THR B N 1
ATOM 1334 C CA . THR B 1 73 ? -7.258 -19.281 -9.883 1 96.56 73 THR B CA 1
ATOM 1335 C C . THR B 1 73 ? -6.805 -18.484 -11.102 1 96.56 73 THR B C 1
ATOM 1337 O O . THR B 1 73 ? -7.285 -17.375 -11.328 1 96.56 73 THR B O 1
ATOM 1340 N N . ILE B 1 74 ? -5.859 -19.031 -11.828 1 95.56 74 ILE B N 1
ATOM 1341 C CA . ILE B 1 74 ? -5.352 -18.406 -13.047 1 95.56 74 ILE B CA 1
ATOM 1342 C C . ILE B 1 74 ? -5.801 -19.219 -14.258 1 95.56 74 ILE B C 1
ATOM 1344 O O . ILE B 1 74 ? -5.598 -20.438 -14.312 1 95.56 74 ILE B O 1
ATOM 1348 N N . HIS B 1 75 ? -6.293 -18.484 -15.148 1 91.5 75 HIS B N 1
ATOM 1349 C CA . HIS B 1 75 ? -6.93 -19.156 -16.281 1 91.5 75 HIS B CA 1
ATOM 1350 C C . HIS B 1 75 ? -5.961 -19.312 -17.453 1 91.5 75 HIS B C 1
ATOM 1352 O O . HIS B 1 75 ? -5.754 -18.375 -18.219 1 91.5 75 HIS B O 1
ATOM 1358 N N . GLY B 1 76 ? -5.211 -20.328 -17.453 1 79.56 76 GLY B N 1
ATOM 1359 C CA . GLY B 1 76 ? -4.246 -20.656 -18.5 1 79.56 76 GLY B CA 1
ATOM 1360 C C . GLY B 1 76 ? -4.895 -20.938 -19.844 1 79.56 76 GLY B C 1
ATOM 1361 O O . GLY B 1 76 ? -6.117 -21.094 -19.922 1 79.56 76 GLY B O 1
ATOM 1362 N N . PRO B 1 77 ? -4.121 -20.594 -21.016 1 69.56 77 PRO B N 1
ATOM 1363 C CA . PRO B 1 77 ? -4.652 -20.844 -22.359 1 69.56 77 PRO B CA 1
ATOM 1364 C C . PRO B 1 77 ? -5.129 -22.281 -22.547 1 69.56 77 PRO B C 1
ATOM 1366 O O . PRO B 1 77 ? -5.926 -22.562 -23.453 1 69.56 77 PRO B O 1
ATOM 1369 N N . GLY B 1 78 ? -4.586 -23.141 -21.797 1 57.34 78 GLY B N 1
ATOM 1370 C CA . GLY B 1 78 ? -4.871 -24.516 -22.156 1 57.34 78 GLY B CA 1
ATOM 1371 C C . GLY B 1 78 ? -6.125 -25.062 -21.5 1 57.34 78 GLY B C 1
ATOM 1372 O O . GLY B 1 78 ? -7.117 -24.344 -21.359 1 57.34 78 GLY B O 1
ATOM 1373 N N . THR B 1 79 ? -5.988 -26.328 -20.922 1 54.81 79 THR B N 1
ATOM 1374 C CA . THR B 1 79 ? -7.031 -27.312 -20.672 1 54.81 79 THR B CA 1
ATOM 1375 C C . THR B 1 79 ? -8.102 -26.75 -19.734 1 54.81 79 THR B C 1
ATOM 1377 O O . THR B 1 79 ? -7.801 -26.359 -18.609 1 54.81 79 THR B O 1
ATOM 1380 N N . PRO B 1 80 ? -9.203 -26.531 -20.453 1 57.28 80 PRO B N 1
ATOM 1381 C CA . PRO B 1 80 ? -10.406 -26.344 -19.641 1 57.28 80 PRO B CA 1
ATOM 1382 C C . PRO B 1 80 ? -10.477 -27.344 -18.484 1 57.28 80 PRO B C 1
ATOM 1384 O O . PRO B 1 80 ? -10.289 -28.547 -18.688 1 57.28 80 PRO B O 1
ATOM 1387 N N . GLY B 1 81 ? -10.422 -26.953 -17.453 1 59.78 81 GLY B N 1
ATOM 1388 C CA . GLY B 1 81 ? -10.664 -27.891 -16.359 1 59.78 81 GLY B CA 1
ATOM 1389 C C . GLY B 1 81 ? -9.484 -28.016 -15.414 1 59.78 81 GLY B C 1
ATOM 1390 O O . GLY B 1 81 ? -9.594 -28.656 -14.367 1 59.78 81 GLY B O 1
ATOM 1391 N N . ALA B 1 82 ? -8.281 -27.688 -15.969 1 70.06 82 ALA B N 1
ATOM 1392 C CA . ALA B 1 82 ? -7.195 -27.781 -14.992 1 70.06 82 ALA B CA 1
ATOM 1393 C C . ALA B 1 82 ? -6.566 -26.406 -14.734 1 70.06 82 ALA B C 1
ATOM 1395 O O . ALA B 1 82 ? -5.461 -26.141 -15.195 1 70.06 82 ALA B O 1
ATOM 1396 N N . PRO B 1 83 ? -7.293 -25.516 -14.18 1 84.5 83 PRO B N 1
ATOM 1397 C CA . PRO B 1 83 ? -6.73 -24.172 -13.969 1 84.5 83 PRO B CA 1
ATOM 1398 C C . PRO B 1 83 ? -5.473 -24.188 -13.102 1 84.5 83 PRO B C 1
ATOM 1400 O O . PRO B 1 83 ? -5.195 -25.188 -12.43 1 84.5 83 PRO B O 1
ATOM 1403 N N . ILE B 1 84 ? -4.637 -23.281 -13.344 1 93.69 84 ILE B N 1
ATOM 1404 C CA . ILE B 1 84 ? -3.52 -23.016 -12.445 1 93.69 84 ILE B CA 1
ATOM 1405 C C . ILE B 1 84 ? -4.043 -22.469 -11.117 1 93.69 84 ILE B C 1
ATOM 1407 O O . ILE B 1 84 ? -4.867 -21.562 -11.102 1 93.69 84 ILE B O 1
ATOM 1411 N N . LYS B 1 85 ? -3.594 -23.094 -10.023 1 95.69 85 LYS B N 1
ATOM 1412 C CA . LYS B 1 85 ? -4.105 -22.672 -8.727 1 95.69 85 LYS B CA 1
ATOM 1413 C C . LYS B 1 85 ? -2.965 -22.344 -7.762 1 95.69 85 LYS B C 1
ATOM 1415 O O . LYS B 1 85 ? -1.966 -23.078 -7.715 1 95.69 85 LYS B O 1
ATOM 1420 N N . ILE B 1 86 ? -3.143 -21.297 -7.074 1 97.56 86 ILE B N 1
ATOM 1421 C CA . ILE B 1 86 ? -2.266 -20.938 -5.965 1 97.56 86 ILE B CA 1
ATOM 1422 C C . ILE B 1 86 ? -3.074 -20.875 -4.672 1 97.56 86 ILE B C 1
ATOM 1424 O O . ILE B 1 86 ? -4.113 -20.203 -4.617 1 97.56 86 ILE B O 1
ATOM 1428 N N . ASN B 1 87 ? -2.578 -21.547 -3.637 1 97.94 87 ASN B N 1
ATOM 1429 C CA . ASN B 1 87 ? -3.238 -21.547 -2.336 1 97.94 87 ASN B CA 1
ATOM 1430 C C . ASN B 1 87 ? -2.225 -21.5 -1.195 1 97.94 87 ASN B C 1
ATOM 1432 O O . ASN B 1 87 ? -1.089 -21.938 -1.349 1 97.94 87 ASN B O 1
ATOM 1436 N N . GLY B 1 88 ? -2.666 -20.891 -0.074 1 98.25 88 GLY B N 1
ATOM 1437 C CA . GLY B 1 88 ? -1.804 -20.984 1.093 1 98.25 88 GLY B CA 1
ATOM 1438 C C . GLY B 1 88 ? -2.32 -20.188 2.283 1 98.25 88 GLY B C 1
ATOM 1439 O O . GLY B 1 88 ? -3.17 -19.312 2.131 1 98.25 88 GLY B O 1
ATOM 1440 N N . PRO B 1 89 ? -1.82 -20.562 3.414 1 98.38 89 PRO B N 1
ATOM 1441 C CA . PRO B 1 89 ? -2.135 -19.812 4.629 1 98.38 89 PRO B CA 1
ATOM 1442 C C . PRO B 1 89 ? -1.385 -18.484 4.707 1 98.38 89 PRO B C 1
ATOM 1444 O O . PRO B 1 89 ? -0.219 -18.406 4.312 1 98.38 89 PRO B O 1
ATOM 1447 N N . LEU B 1 90 ? -2.139 -17.5 5.273 1 96.06 90 LEU B N 1
ATOM 1448 C CA . LEU B 1 90 ? -1.459 -16.234 5.512 1 96.06 90 LEU B CA 1
ATOM 1449 C C . LEU B 1 90 ? -0.552 -16.312 6.734 1 96.06 90 LEU B C 1
ATOM 1451 O O . LEU B 1 90 ? -0.9 -16.969 7.723 1 96.06 90 LEU B O 1
ATOM 1455 N N . ASP B 1 91 ? 0.578 -15.648 6.59 1 94.38 91 ASP B N 1
ATOM 1456 C CA . ASP B 1 91 ? 1.477 -15.633 7.738 1 94.38 91 ASP B CA 1
ATOM 1457 C C . ASP B 1 91 ? 0.82 -14.945 8.938 1 94.38 91 ASP B C 1
ATOM 1459 O O . ASP B 1 91 ? 1.058 -15.328 10.086 1 94.38 91 ASP B O 1
ATOM 1463 N N . THR B 1 92 ? 0.114 -13.859 8.648 1 89.69 92 THR B N 1
ATOM 1464 C CA . THR B 1 92 ? -0.702 -13.109 9.594 1 89.69 92 THR B CA 1
ATOM 1465 C C . THR B 1 92 ? -2.098 -12.859 9.031 1 89.69 92 THR B C 1
ATOM 1467 O O . THR B 1 92 ? -2.242 -12.492 7.863 1 89.69 92 THR B O 1
ATOM 1470 N N . PRO B 1 93 ? -3.113 -13.141 9.883 1 92.5 93 PRO B N 1
ATOM 1471 C CA . PRO B 1 93 ? -4.465 -12.898 9.375 1 92.5 93 PRO B CA 1
ATOM 1472 C C . PRO B 1 93 ? -4.68 -11.453 8.93 1 92.5 93 PRO B C 1
ATOM 1474 O O . PRO B 1 93 ? -4.051 -10.539 9.469 1 92.5 93 PRO B O 1
ATOM 1477 N N . VAL B 1 94 ? -5.586 -11.312 7.949 1 88.88 94 VAL B N 1
ATOM 1478 C CA . VAL B 1 94 ? -5.965 -9.977 7.5 1 88.88 94 VAL B CA 1
ATOM 1479 C C . VAL B 1 94 ? -7.32 -9.594 8.094 1 88.88 94 VAL B C 1
ATOM 1481 O O . VAL B 1 94 ? -8.047 -10.461 8.602 1 88.88 94 VAL B O 1
ATOM 1484 N N . THR B 1 95 ? -7.578 -8.281 7.977 1 84.12 95 THR B N 1
ATOM 1485 C CA . THR B 1 95 ? -8.805 -7.785 8.594 1 84.12 95 THR B CA 1
ATOM 1486 C C . THR B 1 95 ? -9.875 -7.531 7.543 1 84.12 95 THR B C 1
ATOM 1488 O O . THR B 1 95 ? -11.062 -7.414 7.871 1 84.12 95 THR B O 1
ATOM 1491 N N . MET B 1 96 ? -9.469 -7.523 6.227 1 85.69 96 MET B N 1
ATOM 1492 C CA . MET B 1 96 ? -10.414 -7.188 5.168 1 85.69 96 MET B CA 1
ATOM 1493 C C . MET B 1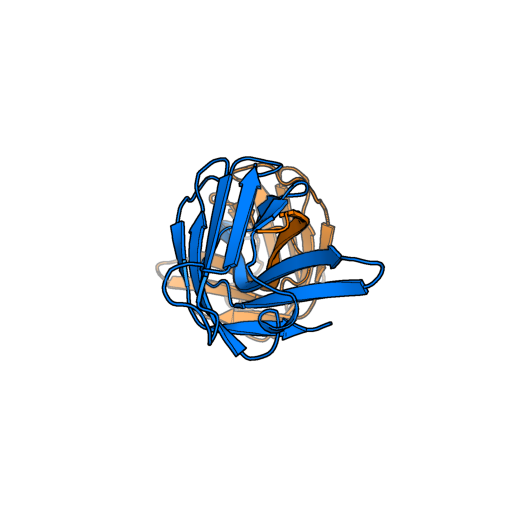 96 ? -10.398 -8.25 4.07 1 85.69 96 MET B C 1
ATOM 1495 O O . MET B 1 96 ? -9.781 -8.055 3.021 1 85.69 96 MET B O 1
ATOM 1499 N N . PRO B 1 97 ? -11.055 -9.453 4.363 1 91.94 97 PRO B N 1
ATOM 1500 C CA . PRO B 1 97 ? -11.219 -10.414 3.266 1 91.94 97 PRO B CA 1
ATOM 1501 C C . PRO B 1 97 ? -11.844 -9.781 2.021 1 91.94 97 PRO B C 1
ATOM 1503 O O . PRO B 1 97 ? -12.609 -8.828 2.127 1 91.94 97 PRO B O 1
ATOM 1506 N N . ARG B 1 98 ? -11.406 -10.281 0.883 1 93.12 98 ARG B N 1
ATOM 1507 C CA . ARG B 1 98 ? -11.836 -9.648 -0.359 1 93.12 98 ARG B CA 1
ATOM 1508 C C . ARG B 1 98 ? -11.672 -10.594 -1.543 1 93.12 98 ARG B C 1
ATOM 1510 O O . ARG B 1 98 ? -10.766 -11.43 -1.553 1 93.12 98 ARG B O 1
ATOM 1517 N N . GLN B 1 99 ? -12.531 -10.477 -2.533 1 96.25 99 GLN B N 1
ATOM 1518 C CA . GLN B 1 99 ? -12.312 -11.062 -3.848 1 96.25 99 GLN B CA 1
ATOM 1519 C C . GLN B 1 99 ? -11.797 -10.023 -4.84 1 96.25 99 GLN B C 1
ATOM 1521 O O . GLN B 1 99 ? -12.266 -8.883 -4.848 1 96.25 99 GLN B O 1
ATOM 1526 N N . PHE B 1 100 ? -10.844 -10.414 -5.535 1 95.44 100 PHE B N 1
ATOM 1527 C CA . PHE B 1 100 ? -10.281 -9.531 -6.555 1 95.44 100 PHE B CA 1
ATOM 1528 C C . PHE B 1 100 ? -9.75 -10.336 -7.734 1 95.44 100 PHE B C 1
ATOM 1530 O O . PHE B 1 100 ? -9.711 -11.562 -7.688 1 95.44 100 PHE B O 1
ATOM 1537 N N . GLY B 1 101 ? -9.484 -9.617 -8.82 1 96.12 101 GLY B N 1
ATOM 1538 C CA . GLY B 1 101 ? -9.008 -10.281 -10.023 1 96.12 101 GLY B CA 1
ATOM 1539 C C . GLY B 1 101 ? -8.594 -9.32 -11.117 1 96.12 101 GLY B C 1
ATOM 1540 O O . GLY B 1 101 ? -8.461 -8.117 -10.875 1 96.12 101 GLY B O 1
ATOM 1541 N N . GLY B 1 102 ? -8.297 -9.891 -12.219 1 96.12 102 GLY B N 1
ATOM 1542 C CA . GLY B 1 102 ? -7.816 -9.148 -13.375 1 96.12 102 GLY B CA 1
ATOM 1543 C C . GLY B 1 102 ? -6.875 -9.945 -14.25 1 96.12 102 GLY B C 1
ATOM 1544 O O . GLY B 1 102 ? -7.113 -11.125 -14.516 1 96.12 102 GLY B O 1
ATOM 1545 N N . GLU B 1 103 ? -5.91 -9.172 -14.719 1 96.06 103 GLU B N 1
ATOM 1546 C CA . GLU B 1 103 ? -4.879 -9.812 -15.539 1 96.06 103 GLU B CA 1
ATOM 1547 C C . GLU B 1 103 ? -3.512 -9.719 -14.867 1 96.06 103 GLU B C 1
ATOM 1549 O O . GLU B 1 103 ? -3.182 -8.703 -14.25 1 96.06 103 GLU B O 1
ATOM 1554 N N . GLY B 1 104 ? -2.863 -10.797 -14.922 1 97.06 104 GLY B N 1
ATOM 1555 C CA . GLY B 1 104 ? -1.483 -10.852 -14.469 1 97.06 104 GLY B CA 1
ATOM 1556 C C . GLY B 1 104 ? -0.544 -11.461 -15.492 1 97.06 104 GLY B C 1
ATOM 1557 O O . GLY B 1 104 ? -0.981 -11.914 -16.547 1 97.06 104 GLY B O 1
ATOM 1558 N N . THR B 1 105 ? 0.731 -11.375 -15.172 1 97.19 105 THR B N 1
ATOM 1559 C CA . THR B 1 105 ? 1.752 -11.844 -16.094 1 97.19 105 THR B CA 1
ATOM 1560 C C . THR B 1 105 ? 2.713 -12.805 -15.406 1 97.19 105 THR B C 1
ATOM 1562 O O . THR B 1 105 ? 3.162 -12.547 -14.289 1 97.19 105 THR B O 1
ATOM 1565 N N . TRP B 1 106 ? 2.908 -13.867 -16.125 1 96.56 106 TRP B N 1
ATOM 1566 C CA . TRP B 1 106 ? 3.984 -14.766 -15.711 1 96.56 106 TRP B CA 1
ATOM 1567 C C . TRP B 1 106 ? 5.324 -14.305 -16.266 1 96.56 106 TRP B C 1
ATOM 1569 O O . TRP B 1 106 ? 5.398 -13.836 -17.406 1 96.56 106 TRP B O 1
ATOM 1579 N N . SER B 1 107 ? 6.355 -14.492 -15.398 1 95.5 107 SER B N 1
ATOM 1580 C CA . SER B 1 107 ? 7.73 -14.297 -15.836 1 95.5 107 SER B CA 1
ATOM 1581 C C . SER B 1 107 ? 8.656 -15.367 -15.266 1 95.5 107 SER B C 1
ATOM 1583 O O . SER B 1 107 ? 8.352 -15.961 -14.227 1 95.5 107 SER B O 1
ATOM 1585 N N . SER B 1 108 ? 9.648 -15.789 -15.984 1 89.69 108 SER B N 1
ATOM 1586 C CA . SER B 1 108 ? 10.633 -16.766 -15.508 1 89.69 108 SER B CA 1
ATOM 1587 C C . SER B 1 108 ? 12.039 -16.359 -15.922 1 89.69 108 SER B C 1
ATOM 1589 O O . SER B 1 108 ? 12.227 -15.633 -16.906 1 89.69 108 SER B O 1
#

Solvent-accessible surface area (backbone atoms only — not comparable to full-atom values): 11000 Å² total; per-residue (Å²): 107,60,74,41,57,25,34,38,32,36,45,62,71,37,26,33,31,42,31,42,33,57,56,93,91,39,56,40,32,40,40,26,71,33,65,91,52,72,69,43,45,16,75,63,18,35,37,37,32,73,52,75,85,55,67,54,48,75,34,44,36,43,32,41,36,44,45,50,32,41,40,34,42,33,52,48,91,62,64,84,85,51,56,31,32,38,38,30,50,36,74,57,67,50,91,64,58,45,75,49,64,47,60,29,34,36,45,110,108,61,74,42,57,28,33,36,30,35,45,63,70,38,26,34,31,43,32,41,32,56,55,93,91,38,57,40,33,40,39,27,71,31,67,94,52,72,69,43,47,18,74,63,17,37,37,38,34,75,52,78,82,55,67,53,48,76,34,43,35,44,34,42,37,44,46,49,32,42,39,35,42,32,52,47,92,62,65,86,84,50,55,31,32,38,38,30,49,35,74,57,67,51,93,64,58,44,74,49,63,49,60,27,33,36,44,110

Organism: Pleurotus ostreatus (NCBI:txid5322)

Secondary structure (DSSP, 8-state):
--EEEEEEEEEEEEEEEEEEEEETTEEEEEEEE-TT---EEEEEEEEE-S-GGGS-EEEEEEEEE-SSEEEEEEE-SS-TT--EEEEEE-SS--S--EEEEEEEEEE-/--EEEEEEEEEEEEEEEEEEEEETTEEEEEEEE-TT---EEEEEEEEE-S-GGGS-EEEEEEEEE-SSEEEEEEE-SS-TT--EEEEEE-SS--S--EEEEEEEEEE-

Nearest PDB structures (foldseek):
  5aeo-assembly1_A  TM=5.519E-01  e=4.353E-02  Prescottella equi 103S
  5aeo-assembly2_B  TM=6.519E-01  e=1.307E-01  Prescottella equi 103S
  7ub0-assembly1_A  TM=2.307E-01  e=3.185E+00  Severe acute respiratory syndrome coronavirus 2
  7ub0-assembly1_B  TM=2.215E-01  e=6.629E+00  Severe acute respiratory syndrome coronavirus 2
  8gs6-assembly1_A  TM=1.890E-01  e=6.291E+00  Severe acute respiratory syndrome coronavirus 2

Sequence (216 aa):
MPIATGTIEVIGFLSDLIASFTIGGKTYKFHAPARDVELFVCSNATLDYPALEVLEGKLSFDATLGESSISVTIHGPGTPGAPIKINGPLDTPVTMPRQFGGEGTWSSMPIATGTIEVIGFLSDLIASFTIGGKTYKFHAPARDVELFVCSNATLDYPALEVLEGKLSFDATLGESSISVTIHGPGTPGAPIKINGPLDTPVTMPRQFGGEGTWSS

pLDDT: mean 91.33, std 9.16, range [54.81, 98.56]